Protein AF-A0A957EFI3-F1 (afdb_monomer_lite)

Structure (mmCIF, N/CA/C/O backbone):
data_AF-A0A957EFI3-F1
#
_entry.id   AF-A0A957EFI3-F1
#
loop_
_atom_site.group_PDB
_atom_site.id
_atom_site.type_symbol
_atom_site.label_atom_id
_atom_site.label_alt_id
_atom_site.label_comp_id
_atom_site.label_asym_id
_atom_site.label_entity_id
_atom_site.label_seq_id
_atom_site.pdbx_PDB_ins_code
_atom_site.Cartn_x
_atom_site.Cartn_y
_atom_site.Cartn_z
_atom_site.occupancy
_atom_site.B_iso_or_equiv
_atom_site.auth_seq_id
_atom_site.auth_comp_id
_atom_site.auth_asym_id
_atom_site.auth_atom_id
_atom_site.pdbx_PDB_model_num
ATOM 1 N N . TYR A 1 1 ? 14.401 -10.114 1.195 1.00 86.31 1 TYR A N 1
ATOM 2 C CA . TYR A 1 1 ? 13.803 -9.253 0.153 1.00 86.31 1 TYR A CA 1
ATOM 3 C C . TYR A 1 1 ? 12.467 -9.751 -0.404 1.00 86.31 1 TYR A C 1
ATOM 5 O O . TYR A 1 1 ? 11.677 -8.903 -0.787 1.00 86.31 1 TYR A O 1
ATOM 13 N N . LEU A 1 2 ? 12.158 -11.060 -0.417 1.00 89.88 2 LEU A N 1
ATOM 14 C CA . LEU A 1 2 ? 10.865 -11.566 -0.927 1.00 89.88 2 LEU A CA 1
ATOM 15 C C . LEU A 1 2 ? 9.659 -11.161 -0.069 1.00 89.88 2 LEU A C 1
ATOM 17 O O . LEU A 1 2 ? 8.682 -10.650 -0.597 1.00 89.88 2 LEU A O 1
ATOM 21 N N . TYR A 1 3 ? 9.770 -11.309 1.253 1.00 91.00 3 TYR A N 1
ATOM 22 C CA . TYR A 1 3 ? 8.703 -10.962 2.197 1.00 91.00 3 TYR A CA 1
ATOM 23 C C . TYR A 1 3 ? 8.084 -9.562 1.982 1.00 91.00 3 TYR A C 1
ATOM 25 O O . TYR A 1 3 ? 6.871 -9.468 1.828 1.00 91.00 3 TYR A O 1
ATOM 33 N N . PRO A 1 4 ? 8.854 -8.455 1.928 1.00 89.75 4 PRO A N 1
ATOM 34 C CA . PRO A 1 4 ? 8.249 -7.135 1.777 1.00 89.75 4 PRO A CA 1
ATOM 35 C C . PRO A 1 4 ? 7.636 -6.919 0.381 1.00 89.75 4 PRO A C 1
ATOM 37 O O . PRO A 1 4 ? 6.664 -6.180 0.269 1.00 89.75 4 PRO A O 1
ATOM 40 N N . ILE A 1 5 ? 8.134 -7.601 -0.662 1.00 93.50 5 ILE A N 1
ATOM 41 C CA . ILE A 1 5 ? 7.486 -7.628 -1.985 1.00 93.50 5 ILE A CA 1
ATOM 42 C C . ILE A 1 5 ? 6.129 -8.326 -1.865 1.00 93.50 5 ILE A C 1
ATOM 44 O O . ILE A 1 5 ? 5.110 -7.761 -2.244 1.00 93.50 5 ILE A O 1
ATOM 48 N N . GLU A 1 6 ? 6.101 -9.525 -1.285 1.00 94.88 6 GLU A N 1
ATOM 49 C CA . GLU A 1 6 ? 4.880 -10.309 -1.100 1.00 94.88 6 GLU A CA 1
ATOM 50 C C . GLU A 1 6 ? 3.810 -9.534 -0.322 1.00 94.88 6 GLU A C 1
ATOM 52 O O . GLU A 1 6 ? 2.661 -9.474 -0.757 1.00 94.88 6 GLU A O 1
ATOM 57 N N . MET A 1 7 ? 4.187 -8.881 0.780 1.00 94.19 7 MET A N 1
ATOM 58 C CA . MET A 1 7 ? 3.263 -8.058 1.565 1.00 94.19 7 MET A CA 1
ATOM 59 C C . MET A 1 7 ? 2.728 -6.877 0.759 1.00 94.19 7 MET A C 1
ATOM 61 O O . MET A 1 7 ? 1.540 -6.568 0.820 1.00 94.19 7 MET A O 1
ATOM 65 N N . GLN A 1 8 ? 3.577 -6.252 -0.055 1.00 93.44 8 GLN A N 1
ATOM 66 C CA . GLN A 1 8 ? 3.155 -5.152 -0.907 1.00 93.44 8 GLN A CA 1
ATOM 67 C C . GLN A 1 8 ? 2.199 -5.602 -2.024 1.00 93.44 8 GLN A C 1
ATOM 69 O O . GLN A 1 8 ? 1.305 -4.841 -2.391 1.00 93.44 8 GLN A O 1
ATOM 74 N N . LEU A 1 9 ? 2.354 -6.823 -2.546 1.00 94.38 9 LEU A N 1
ATOM 75 C CA . LEU A 1 9 ? 1.456 -7.415 -3.545 1.00 94.38 9 LEU A CA 1
ATOM 76 C C . LEU A 1 9 ? 0.116 -7.833 -2.929 1.00 94.38 9 LEU A C 1
ATOM 78 O O . LEU A 1 9 ? -0.928 -7.547 -3.506 1.00 94.38 9 LEU A O 1
ATOM 82 N N . LYS A 1 10 ? 0.140 -8.496 -1.767 1.00 93.44 10 LYS A N 1
ATOM 83 C CA . LYS A 1 10 ? -1.065 -9.026 -1.111 1.00 93.44 10 LYS A CA 1
ATOM 84 C C . LYS A 1 10 ? -1.920 -7.938 -0.475 1.00 93.44 10 LYS A C 1
ATOM 86 O O . LYS A 1 10 ? -3.126 -7.933 -0.675 1.00 93.44 10 LYS A O 1
ATOM 91 N N . TRP A 1 11 ? -1.288 -7.041 0.278 1.00 91.69 11 TRP A N 1
ATOM 92 C CA . TRP A 1 11 ? -1.985 -6.122 1.180 1.00 91.69 11 TRP A CA 1
ATOM 93 C C . TRP A 1 11 ? -1.832 -4.649 0.789 1.00 91.69 11 TRP A C 1
ATOM 95 O O . TRP A 1 11 ? -2.522 -3.796 1.336 1.00 91.69 11 TRP A O 1
ATOM 105 N N . GLY A 1 12 ? -0.937 -4.328 -0.152 1.00 92.94 12 GLY A N 1
ATOM 106 C CA . GLY A 1 12 ? -0.638 -2.948 -0.551 1.00 92.94 12 GLY A CA 1
ATOM 107 C C . GLY A 1 12 ? -1.267 -2.527 -1.855 1.00 92.94 12 GLY A C 1
ATOM 108 O O . GLY A 1 12 ? -2.344 -1.948 -1.889 1.00 92.94 12 GLY A O 1
ATOM 109 N N . MET A 1 13 ? -0.539 -2.769 -2.938 1.00 93.38 13 MET A N 1
ATOM 110 C CA . MET A 1 13 ? -0.925 -2.349 -4.283 1.00 93.38 13 MET A CA 1
ATOM 111 C C . MET A 1 13 ? -1.935 -3.306 -4.931 1.00 93.38 13 MET A C 1
ATOM 113 O O . MET A 1 13 ? -2.467 -2.998 -5.994 1.00 93.38 13 MET A O 1
ATOM 117 N N . GLY A 1 14 ? -2.174 -4.473 -4.331 1.00 94.50 14 GLY A N 1
ATOM 118 C CA . GLY A 1 14 ? -2.854 -5.582 -4.988 1.00 94.50 14 GLY A CA 1
ATOM 119 C C . GLY A 1 14 ? -1.961 -6.260 -6.034 1.00 94.50 14 GLY A C 1
ATOM 120 O O . GLY A 1 14 ? -0.904 -5.755 -6.428 1.00 94.50 14 GLY A O 1
ATOM 121 N N . TRP A 1 15 ? -2.389 -7.430 -6.507 1.00 95.56 15 TRP A N 1
ATOM 122 C CA . TRP A 1 15 ? -1.566 -8.275 -7.376 1.00 95.56 15 TRP A CA 1
ATOM 123 C C . TRP A 1 15 ? -1.228 -7.629 -8.722 1.00 95.56 15 TRP A C 1
ATOM 125 O O . TRP A 1 15 ? -0.067 -7.635 -9.119 1.00 95.56 15 TRP A O 1
ATOM 135 N N . LEU A 1 16 ? -2.208 -7.054 -9.428 1.00 96.94 16 LEU A N 1
ATOM 136 C CA . LEU A 1 16 ? -1.982 -6.554 -10.792 1.00 96.94 16 LEU A CA 1
ATOM 137 C C . LEU A 1 16 ? -1.052 -5.338 -10.820 1.00 96.94 16 LEU A C 1
ATOM 139 O O . LEU A 1 16 ? -0.066 -5.331 -11.558 1.00 96.94 16 LEU A O 1
ATOM 143 N N . LEU A 1 17 ? -1.334 -4.327 -9.994 1.00 97.19 17 LEU A N 1
ATOM 144 C CA . LEU A 1 17 ? -0.474 -3.151 -9.886 1.00 97.19 17 LEU A CA 1
ATOM 145 C C . LEU A 1 17 ? 0.869 -3.506 -9.254 1.00 97.19 17 LEU A C 1
ATOM 147 O O . LEU A 1 17 ? 1.891 -3.062 -9.764 1.00 97.19 17 LEU A O 1
ATOM 151 N N . GLY A 1 18 ? 0.886 -4.334 -8.205 1.00 96.75 18 GLY A N 1
ATOM 152 C CA . GLY A 1 18 ? 2.114 -4.786 -7.552 1.00 96.75 18 GLY A CA 1
ATOM 153 C C . GLY A 1 18 ? 3.061 -5.505 -8.515 1.00 96.75 18 GLY A C 1
ATOM 154 O O . GLY A 1 18 ? 4.248 -5.186 -8.561 1.00 96.75 18 GLY A O 1
ATOM 155 N N . LEU A 1 19 ? 2.547 -6.414 -9.349 1.00 97.62 19 LEU A N 1
ATOM 156 C CA . LEU A 1 19 ? 3.348 -7.081 -10.377 1.00 97.62 19 LEU A CA 1
ATOM 157 C C . LEU A 1 19 ? 3.864 -6.087 -11.421 1.00 97.62 19 LEU A C 1
ATOM 159 O O . LEU A 1 19 ? 5.062 -6.075 -11.695 1.00 97.62 19 LEU A O 1
ATOM 163 N N . ALA A 1 20 ? 3.008 -5.213 -11.961 1.00 97.88 20 ALA A N 1
ATOM 164 C CA . ALA A 1 20 ? 3.438 -4.195 -12.922 1.00 97.88 20 ALA A CA 1
ATOM 165 C C . ALA A 1 20 ? 4.527 -3.270 -12.338 1.00 97.88 20 ALA A C 1
ATOM 167 O O . ALA A 1 20 ? 5.509 -2.962 -13.014 1.00 97.88 20 ALA A O 1
ATOM 168 N N . ALA A 1 21 ? 4.387 -2.891 -11.067 1.00 97.69 21 ALA A N 1
ATOM 169 C CA . ALA A 1 21 ? 5.339 -2.104 -10.290 1.00 97.69 21 ALA A CA 1
ATOM 170 C C . ALA A 1 21 ? 6.706 -2.776 -10.158 1.00 97.69 21 ALA A C 1
ATOM 172 O O . ALA A 1 21 ? 7.717 -2.195 -10.553 1.00 97.69 21 ALA A O 1
ATOM 173 N N . PHE A 1 22 ? 6.761 -3.994 -9.616 1.00 97.44 22 PHE A N 1
ATOM 174 C CA . PHE A 1 22 ? 8.038 -4.662 -9.362 1.00 97.44 22 PHE A CA 1
ATOM 175 C C . PHE A 1 22 ? 8.697 -5.188 -10.641 1.00 97.44 22 PHE A C 1
ATOM 177 O O . PHE A 1 22 ? 9.922 -5.122 -10.749 1.00 97.44 22 PHE A O 1
ATOM 184 N N . ILE A 1 23 ? 7.919 -5.624 -11.640 1.00 97.81 23 ILE A N 1
ATOM 185 C CA . ILE A 1 23 ? 8.455 -5.953 -12.971 1.00 97.81 23 ILE A CA 1
ATOM 186 C C . ILE A 1 23 ? 9.010 -4.686 -13.624 1.00 97.81 23 ILE A C 1
ATOM 188 O O . ILE A 1 23 ? 10.120 -4.711 -14.150 1.00 97.81 23 ILE A O 1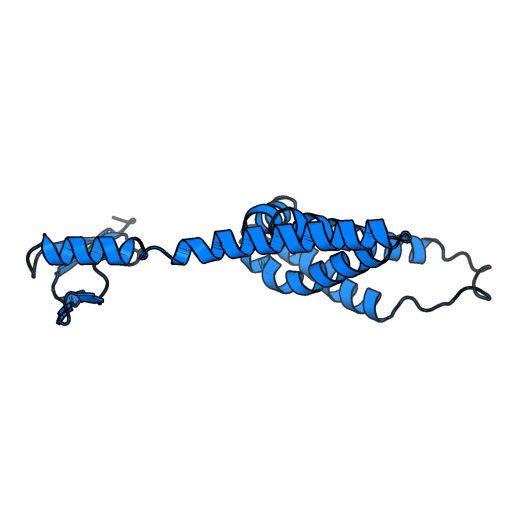
ATOM 192 N N . GLY A 1 24 ? 8.284 -3.565 -13.554 1.00 97.19 24 GLY A N 1
ATOM 193 C CA . GLY A 1 24 ? 8.736 -2.283 -14.092 1.00 97.19 24 GLY A CA 1
ATOM 194 C C . GLY A 1 24 ? 10.010 -1.788 -13.415 1.00 97.19 24 GLY A C 1
ATOM 195 O O . GLY A 1 24 ? 10.931 -1.335 -14.091 1.00 97.19 24 GLY A O 1
ATOM 196 N N . PHE A 1 25 ? 10.098 -1.928 -12.093 1.00 97.44 25 PHE A N 1
ATOM 197 C CA . PHE A 1 25 ? 11.282 -1.569 -11.318 1.00 97.44 25 PHE A CA 1
ATOM 198 C C . PHE A 1 25 ? 12.492 -2.439 -11.675 1.00 97.44 25 PHE A C 1
ATOM 200 O O . PHE A 1 25 ? 13.553 -1.906 -11.999 1.00 97.44 25 PHE A O 1
ATOM 207 N N . GLY A 1 26 ? 12.331 -3.766 -11.691 1.00 96.88 26 GLY A N 1
ATOM 208 C CA . GLY A 1 26 ? 13.397 -4.689 -12.089 1.00 96.88 26 GLY A CA 1
ATOM 209 C C . GLY A 1 26 ? 13.855 -4.455 -13.529 1.00 96.88 26 GLY A C 1
ATOM 210 O O . GLY A 1 26 ? 15.054 -4.425 -13.807 1.00 96.88 26 GLY A O 1
ATOM 211 N N . TRP A 1 27 ? 12.909 -4.195 -14.434 1.00 95.62 27 TRP A N 1
ATOM 212 C CA . TRP A 1 27 ? 13.196 -3.810 -15.811 1.00 95.62 27 TRP A CA 1
ATOM 213 C C . TRP A 1 27 ? 13.993 -2.494 -15.888 1.00 95.62 27 TRP A C 1
ATOM 215 O O . TRP A 1 27 ? 14.977 -2.432 -16.625 1.00 95.62 27 TRP A O 1
ATOM 225 N N . ALA A 1 28 ? 13.625 -1.464 -15.119 1.00 94.25 28 ALA A N 1
ATOM 226 C CA . ALA A 1 28 ? 14.332 -0.182 -15.097 1.00 94.25 28 ALA A CA 1
ATOM 227 C C . ALA A 1 28 ? 15.775 -0.320 -14.580 1.00 94.25 28 ALA A C 1
ATOM 229 O O . ALA A 1 28 ? 16.692 0.257 -15.164 1.00 94.25 28 ALA A O 1
ATOM 230 N N . VAL A 1 29 ? 15.991 -1.127 -13.534 1.00 94.75 29 VAL A N 1
ATOM 231 C CA . VAL A 1 29 ? 17.333 -1.458 -13.024 1.00 94.75 29 VAL A CA 1
ATOM 232 C C . VAL A 1 29 ? 18.150 -2.199 -14.085 1.00 94.75 29 VAL A C 1
ATOM 234 O O . VAL A 1 29 ? 19.296 -1.840 -14.349 1.00 94.75 29 VAL A O 1
ATOM 237 N N . TRP A 1 30 ? 17.561 -3.201 -14.739 1.00 93.25 30 TRP A N 1
ATOM 238 C CA . TRP A 1 30 ? 18.236 -3.978 -15.778 1.00 93.25 30 TRP A CA 1
ATOM 239 C C . TRP A 1 30 ? 18.603 -3.140 -17.014 1.00 93.25 30 TRP A C 1
ATOM 241 O O . TRP A 1 30 ? 19.735 -3.218 -17.492 1.00 93.25 30 TRP A O 1
ATOM 251 N N . ASP A 1 31 ? 17.681 -2.306 -17.511 1.00 89.19 31 ASP A N 1
ATOM 252 C CA . ASP A 1 31 ? 17.912 -1.383 -18.634 1.00 89.19 31 ASP A CA 1
ATOM 253 C C . ASP A 1 31 ? 19.008 -0.360 -18.285 1.00 89.19 31 ASP A C 1
ATOM 255 O O . ASP A 1 31 ? 19.843 -0.048 -19.135 1.00 89.19 31 ASP A O 1
ATOM 259 N N . PHE A 1 32 ? 19.078 0.094 -17.027 1.00 88.88 32 PHE A N 1
ATOM 260 C CA . PHE A 1 32 ? 20.151 0.961 -16.539 1.00 88.88 32 PHE A CA 1
ATOM 261 C C . PHE A 1 32 ? 21.522 0.261 -16.537 1.00 88.88 32 PHE A C 1
ATOM 263 O O . PHE A 1 32 ? 22.474 0.800 -17.103 1.00 88.88 32 PHE A O 1
ATOM 270 N N . ILE A 1 33 ? 21.625 -0.953 -15.981 1.00 88.25 33 ILE A N 1
ATOM 271 C CA . ILE A 1 33 ? 22.886 -1.721 -15.922 1.00 88.25 33 ILE A CA 1
ATOM 272 C C . ILE A 1 33 ? 23.397 -2.055 -17.330 1.00 88.25 33 ILE A C 1
ATOM 274 O O . ILE A 1 33 ? 24.552 -1.773 -17.646 1.00 88.25 33 ILE A O 1
ATOM 278 N N . ARG A 1 34 ? 22.527 -2.569 -18.211 1.00 84.94 34 ARG A N 1
ATOM 279 C CA . ARG A 1 34 ? 22.865 -2.881 -19.614 1.00 84.94 34 ARG A CA 1
ATOM 280 C C . ARG A 1 34 ? 23.478 -1.680 -20.335 1.00 84.94 34 ARG A C 1
ATOM 282 O O . ARG A 1 34 ? 24.421 -1.831 -21.102 1.00 84.94 34 ARG A O 1
ATOM 289 N N . ARG A 1 35 ? 22.965 -0.470 -20.096 1.00 76.12 35 ARG A N 1
ATOM 290 C CA . ARG A 1 35 ? 23.482 0.760 -20.722 1.00 76.12 35 ARG A CA 1
ATOM 291 C C . ARG A 1 35 ? 24.829 1.214 -20.160 1.00 76.12 35 ARG A C 1
ATOM 293 O O . ARG A 1 35 ? 25.567 1.878 -20.884 1.00 76.12 35 ARG A O 1
ATOM 300 N N . LEU A 1 36 ? 25.142 0.888 -18.905 1.00 75.56 36 LEU A N 1
ATOM 301 C CA . LEU A 1 36 ? 26.462 1.137 -18.316 1.00 75.56 36 LEU A CA 1
ATOM 302 C C . LEU A 1 36 ? 27.520 0.169 -18.860 1.00 75.56 36 LEU A C 1
ATOM 304 O O . LEU A 1 36 ? 28.667 0.568 -19.050 1.00 75.56 36 LEU A O 1
ATOM 308 N N . GLU A 1 37 ? 27.126 -1.077 -19.118 1.00 68.25 37 GLU A N 1
ATOM 309 C CA . GLU A 1 37 ? 27.996 -2.141 -19.627 1.00 68.25 37 GLU A CA 1
ATOM 310 C C . GLU A 1 37 ? 28.326 -1.972 -21.119 1.00 68.25 37 GLU A C 1
ATOM 312 O O . GLU A 1 37 ? 29.472 -2.153 -21.516 1.00 68.25 37 GLU A O 1
ATOM 317 N N . ILE A 1 38 ? 27.376 -1.493 -21.939 1.00 61.34 38 ILE A N 1
ATOM 318 C CA . ILE A 1 38 ? 27.567 -1.184 -23.378 1.00 61.34 38 ILE A CA 1
ATOM 319 C C . ILE A 1 38 ? 28.383 0.120 -23.578 1.00 61.34 38 ILE A C 1
ATOM 321 O O . ILE A 1 38 ? 28.222 0.869 -24.542 1.00 61.34 38 ILE A O 1
ATOM 325 N N . ARG A 1 39 ? 29.310 0.424 -22.664 1.00 57.12 39 ARG A N 1
ATOM 326 C CA . ARG A 1 39 ? 30.273 1.529 -22.763 1.00 57.12 39 ARG A CA 1
ATOM 327 C C . ARG A 1 39 ? 31.448 1.159 -23.681 1.00 57.12 39 ARG A C 1
ATOM 329 O O . ARG A 1 39 ? 32.597 1.458 -23.375 1.00 57.12 39 ARG A O 1
ATOM 336 N N . ASP A 1 40 ? 31.152 0.567 -24.838 1.00 48.62 40 ASP A N 1
ATOM 337 C CA . ASP A 1 40 ? 32.092 0.484 -25.951 1.00 48.62 40 ASP A CA 1
ATOM 338 C C . ASP A 1 40 ? 32.214 1.868 -26.607 1.00 48.62 40 ASP A C 1
ATOM 340 O O . ASP A 1 40 ? 31.274 2.432 -27.175 1.00 48.62 40 ASP A O 1
ATOM 344 N N . TRP A 1 41 ? 33.420 2.420 -26.515 1.00 51.06 41 TRP A N 1
ATOM 345 C CA . TRP A 1 41 ? 33.863 3.758 -26.926 1.00 51.06 41 TRP A CA 1
ATOM 346 C C . TRP A 1 41 ? 33.425 4.216 -28.341 1.00 51.06 41 TRP A C 1
ATOM 348 O O . TRP A 1 41 ? 33.362 5.414 -28.615 1.00 51.06 41 TRP A O 1
ATOM 358 N N . ARG A 1 42 ? 33.076 3.298 -29.256 1.00 48.44 42 ARG A N 1
ATOM 359 C CA . ARG A 1 42 ? 32.818 3.595 -30.683 1.00 48.44 42 ARG A CA 1
ATOM 360 C C . ARG A 1 42 ? 31.397 4.062 -31.022 1.00 48.44 42 ARG A C 1
ATOM 362 O O . ARG A 1 42 ? 31.207 4.662 -32.077 1.00 48.44 42 ARG A O 1
ATOM 369 N N . PHE A 1 43 ? 30.405 3.868 -30.151 1.00 46.28 43 PHE A N 1
ATOM 370 C CA . PHE A 1 43 ? 28.995 4.194 -30.445 1.00 46.28 43 PHE A CA 1
ATOM 371 C C . PHE A 1 43 ? 28.534 5.545 -29.854 1.00 46.28 43 PHE A C 1
ATOM 373 O O . PHE A 1 43 ? 27.351 5.785 -29.620 1.00 46.28 43 PHE A O 1
ATOM 380 N N . TRP A 1 44 ? 29.475 6.459 -29.590 1.00 45.47 44 TRP A N 1
ATOM 381 C CA . TRP A 1 44 ? 29.229 7.749 -28.922 1.00 45.47 44 TRP A CA 1
ATOM 382 C C . TRP A 1 44 ? 28.486 8.779 -29.794 1.00 45.47 44 TRP A C 1
ATOM 384 O O . TRP A 1 44 ? 28.000 9.775 -29.265 1.00 45.47 44 TRP A O 1
ATOM 394 N N . ARG A 1 45 ? 28.393 8.587 -31.121 1.00 44.31 45 ARG A N 1
ATOM 395 C CA . ARG A 1 45 ? 28.129 9.708 -32.046 1.00 44.31 45 ARG A CA 1
ATOM 396 C C . ARG A 1 45 ? 26.763 9.771 -32.734 1.00 44.31 45 ARG A C 1
ATOM 398 O O . ARG A 1 45 ? 26.559 10.724 -33.477 1.00 44.31 45 ARG A O 1
ATOM 405 N N . ARG A 1 46 ? 25.825 8.829 -32.545 1.00 44.53 46 ARG A N 1
ATOM 406 C CA . ARG A 1 46 ? 24.587 8.867 -33.365 1.00 44.53 46 ARG A CA 1
ATOM 407 C C . ARG A 1 46 ? 23.249 8.493 -32.740 1.00 44.53 46 ARG A C 1
ATOM 409 O O . ARG A 1 46 ? 22.238 8.740 -33.386 1.00 44.53 46 ARG A O 1
ATOM 416 N N . THR A 1 47 ? 23.188 8.016 -31.500 1.00 43.25 47 THR A N 1
ATOM 417 C CA . THR A 1 47 ? 21.895 7.602 -30.928 1.00 43.25 47 THR A CA 1
ATOM 418 C C . THR A 1 47 ? 21.685 8.225 -29.558 1.00 43.25 47 THR A C 1
ATOM 420 O O . THR A 1 47 ? 22.156 7.717 -28.548 1.00 43.25 47 THR A O 1
ATOM 423 N N . ASN A 1 48 ? 21.016 9.379 -29.570 1.00 43.81 48 ASN A N 1
ATOM 424 C CA . ASN A 1 48 ? 20.247 9.985 -28.484 1.00 43.81 48 ASN A CA 1
ATOM 425 C C . ASN A 1 48 ? 20.737 9.667 -27.053 1.00 43.81 48 ASN A C 1
ATOM 427 O O . ASN A 1 48 ? 20.116 8.918 -26.297 1.00 43.81 48 ASN A O 1
ATOM 431 N N . ARG A 1 49 ? 21.884 10.254 -26.689 1.00 46.22 49 ARG A N 1
ATOM 432 C CA . ARG A 1 49 ? 22.500 10.202 -25.355 1.00 46.22 49 ARG A CA 1
ATOM 433 C C . ARG A 1 49 ? 21.787 11.115 -24.370 1.00 46.22 49 ARG A C 1
ATOM 435 O O . ARG A 1 49 ? 22.349 12.074 -23.859 1.00 46.22 49 ARG A O 1
ATOM 442 N N . GLN A 1 50 ? 20.551 10.768 -24.075 1.00 49.16 50 GLN A N 1
ATOM 443 C CA . GLN A 1 50 ? 19.966 11.097 -22.794 1.00 49.16 50 GLN A CA 1
ATOM 444 C C . GLN A 1 50 ? 19.582 9.759 -22.179 1.00 49.16 50 GLN A C 1
ATOM 446 O O . GLN A 1 50 ? 18.526 9.201 -22.464 1.00 49.16 50 GLN A O 1
ATOM 451 N N . LEU A 1 51 ? 20.450 9.221 -21.315 1.00 55.59 51 LEU A N 1
ATOM 452 C CA . LEU A 1 51 ? 19.885 8.584 -20.129 1.00 55.59 51 LEU A CA 1
ATOM 453 C C . LEU A 1 51 ? 18.911 9.634 -19.588 1.00 55.59 51 LEU A C 1
ATOM 455 O O . LEU A 1 51 ? 19.371 10.761 -19.373 1.00 55.59 51 LEU A O 1
ATOM 459 N N . PRO A 1 52 ? 17.599 9.370 -19.469 1.00 72.94 52 PRO A N 1
ATOM 460 C CA . PRO A 1 52 ? 16.734 10.364 -18.872 1.00 72.94 52 PRO A CA 1
ATOM 461 C C . PRO A 1 52 ? 17.323 10.580 -17.485 1.00 72.94 52 PRO A C 1
ATOM 463 O O . PRO A 1 52 ? 17.349 9.646 -16.686 1.00 72.94 52 PRO A O 1
ATOM 466 N N . VAL A 1 53 ? 17.875 11.764 -17.216 1.00 79.56 53 VAL A N 1
ATOM 467 C CA . VAL A 1 53 ? 18.421 12.117 -15.897 1.00 79.56 53 VAL A CA 1
ATOM 468 C C . VAL A 1 53 ? 17.382 11.764 -14.826 1.00 79.56 53 VAL A C 1
ATOM 470 O O . VAL A 1 53 ? 17.725 11.224 -13.784 1.00 79.56 53 VAL A O 1
ATOM 473 N N . ALA A 1 54 ? 16.098 11.895 -15.174 1.00 84.75 54 ALA A N 1
ATOM 474 C CA . ALA A 1 54 ? 14.953 11.363 -14.447 1.00 84.75 54 ALA A CA 1
ATOM 475 C C . ALA A 1 54 ? 15.074 9.883 -14.021 1.00 84.75 54 ALA A C 1
ATOM 477 O O . ALA A 1 54 ? 14.896 9.590 -12.848 1.00 84.75 54 ALA A O 1
ATOM 478 N N . THR A 1 55 ? 15.387 8.936 -14.913 1.00 87.25 55 THR A N 1
ATOM 479 C CA . THR A 1 55 ? 15.514 7.509 -14.552 1.00 87.25 55 THR A CA 1
ATOM 480 C C . THR A 1 55 ? 16.651 7.283 -13.562 1.00 87.25 55 THR A C 1
ATOM 482 O O . THR A 1 55 ? 16.474 6.537 -12.603 1.00 87.25 55 THR A O 1
ATOM 485 N N . LEU A 1 56 ? 17.792 7.951 -13.759 1.00 89.25 56 LEU A N 1
ATOM 486 C CA . LEU A 1 56 ? 18.911 7.878 -12.820 1.00 89.25 56 LEU A CA 1
ATOM 487 C C . LEU A 1 56 ? 18.518 8.445 -11.450 1.00 89.25 56 LEU A C 1
ATOM 489 O O . LEU A 1 56 ? 18.768 7.796 -10.441 1.00 89.25 56 LEU A O 1
ATOM 493 N N . LEU A 1 57 ? 17.869 9.611 -11.418 1.00 91.38 57 LEU A N 1
ATOM 494 C CA . LEU A 1 57 ? 17.394 10.242 -10.185 1.00 91.38 57 LEU A CA 1
ATOM 495 C C . LEU A 1 57 ? 16.408 9.333 -9.440 1.00 91.38 57 LEU A C 1
ATOM 497 O O . LEU A 1 57 ? 16.587 9.075 -8.252 1.00 91.38 57 LEU A O 1
ATOM 501 N N . LEU A 1 58 ? 15.421 8.771 -10.142 1.00 94.06 58 LEU A N 1
ATOM 502 C CA . LEU A 1 58 ? 14.440 7.863 -9.545 1.00 94.06 58 LEU A CA 1
ATOM 503 C C . LEU A 1 58 ? 15.104 6.593 -8.996 1.00 94.06 58 LEU A C 1
ATOM 505 O O . LEU A 1 58 ? 14.811 6.191 -7.872 1.00 94.06 58 LEU A O 1
ATOM 509 N N . LEU A 1 59 ? 16.022 5.976 -9.749 1.00 95.31 59 LEU A N 1
ATOM 510 C CA . LEU A 1 5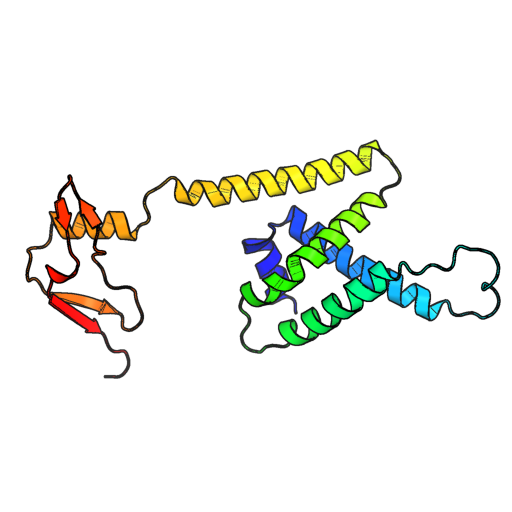9 ? 16.744 4.781 -9.300 1.00 95.31 59 LEU A CA 1
ATOM 511 C C . LEU A 1 59 ? 17.728 5.078 -8.161 1.00 95.31 59 LEU A C 1
ATOM 513 O O . LEU A 1 59 ? 17.876 4.237 -7.276 1.00 95.31 59 LEU A O 1
ATOM 517 N N . SER A 1 60 ? 18.354 6.260 -8.140 1.00 94.12 60 SER A N 1
ATOM 518 C CA . SER A 1 60 ? 19.290 6.659 -7.078 1.00 94.12 60 SER A CA 1
ATOM 519 C C . SER A 1 60 ? 18.629 6.766 -5.709 1.00 94.12 60 SER A C 1
ATOM 521 O O . SER A 1 60 ? 19.299 6.585 -4.700 1.00 94.12 60 SER A O 1
ATOM 523 N N . TRP A 1 61 ? 17.316 6.998 -5.670 1.00 95.44 61 TRP A N 1
ATOM 524 C CA . TRP A 1 61 ? 16.537 6.911 -4.442 1.00 95.44 61 TRP A CA 1
ATOM 525 C C . TRP A 1 61 ? 15.965 5.505 -4.239 1.00 95.44 61 TRP A C 1
ATOM 527 O O . TRP A 1 61 ? 16.172 4.887 -3.196 1.00 95.44 61 TRP A O 1
ATOM 537 N N . ALA A 1 62 ? 15.275 4.972 -5.252 1.00 96.56 62 ALA A N 1
ATOM 538 C CA . ALA A 1 62 ? 14.514 3.733 -5.137 1.00 96.56 62 ALA A CA 1
ATOM 539 C C . ALA A 1 62 ? 15.386 2.510 -4.809 1.00 96.56 62 ALA A C 1
ATOM 541 O O . ALA A 1 62 ? 14.987 1.681 -3.993 1.00 96.56 62 ALA A O 1
ATOM 542 N N . VAL A 1 63 ? 16.572 2.391 -5.420 1.00 96.81 63 VAL A N 1
ATOM 543 C CA . VAL A 1 63 ? 17.452 1.229 -5.221 1.00 96.81 63 VAL A CA 1
ATOM 544 C C . VAL A 1 63 ? 18.088 1.237 -3.828 1.00 96.81 63 VAL A C 1
ATOM 546 O O . VAL A 1 63 ? 17.890 0.251 -3.115 1.00 96.81 63 VAL A O 1
ATOM 549 N N . PRO A 1 64 ? 18.788 2.299 -3.372 1.00 97.12 64 PRO A N 1
ATOM 550 C CA . PRO A 1 64 ? 19.350 2.311 -2.022 1.00 97.12 64 PRO A CA 1
ATOM 551 C C . PRO A 1 64 ? 18.280 2.174 -0.942 1.00 97.12 64 PRO A C 1
ATOM 553 O O . PRO A 1 64 ? 18.461 1.389 -0.015 1.00 97.12 64 PRO A O 1
ATOM 556 N N . PHE A 1 65 ? 17.140 2.858 -1.096 1.00 96.06 65 PHE A N 1
ATOM 557 C CA . PHE A 1 65 ? 16.022 2.735 -0.163 1.00 96.06 65 PHE A CA 1
ATOM 558 C C . PHE A 1 65 ? 15.532 1.284 -0.062 1.00 96.06 65 PHE A C 1
ATOM 560 O O . PHE A 1 65 ? 15.453 0.730 1.032 1.00 96.06 65 PHE A O 1
ATOM 567 N N . PHE A 1 66 ? 15.266 0.632 -1.200 1.00 96.06 66 PHE A N 1
ATOM 568 C CA . PHE A 1 66 ? 14.812 -0.759 -1.220 1.00 96.06 66 PHE A CA 1
ATOM 569 C C . PHE A 1 66 ? 15.831 -1.722 -0.596 1.00 96.06 66 PHE A C 1
ATOM 571 O O . PHE A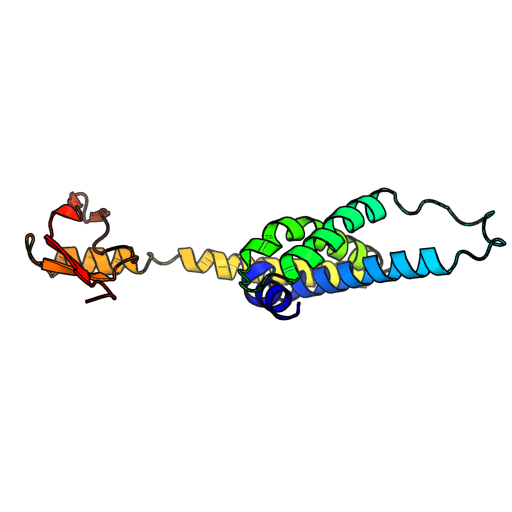 1 66 ? 15.441 -2.632 0.138 1.00 96.06 66 PHE A O 1
ATOM 578 N N . LEU A 1 67 ? 17.127 -1.526 -0.857 1.00 95.81 67 LEU A N 1
ATOM 579 C CA . LEU A 1 67 ? 18.188 -2.365 -0.297 1.00 95.81 67 LEU A CA 1
ATOM 580 C C . LEU A 1 67 ? 18.303 -2.200 1.223 1.00 95.81 67 LEU A C 1
ATOM 582 O O . LEU A 1 67 ? 18.306 -3.197 1.943 1.00 95.81 67 LEU A O 1
ATOM 586 N N . VAL A 1 68 ? 18.329 -0.961 1.719 1.00 94.88 68 VAL A N 1
ATOM 587 C CA . VAL A 1 68 ? 18.425 -0.671 3.157 1.00 94.88 68 VAL A CA 1
ATOM 588 C C . VAL A 1 68 ? 17.186 -1.182 3.884 1.00 94.88 68 VAL A C 1
ATOM 590 O O . VAL A 1 68 ? 17.296 -2.025 4.772 1.00 94.88 68 VAL A O 1
ATOM 593 N N . THR A 1 69 ? 15.992 -0.764 3.475 1.00 93.62 69 THR A N 1
ATOM 594 C CA . THR A 1 69 ? 14.750 -1.174 4.137 1.00 93.62 69 THR A CA 1
ATOM 595 C C . THR A 1 69 ? 14.489 -2.676 4.011 1.00 93.62 69 THR A C 1
ATOM 597 O O . THR A 1 69 ? 14.009 -3.314 4.947 1.00 93.62 69 THR A O 1
ATOM 600 N N . GLY A 1 70 ? 14.836 -3.278 2.872 1.00 90.75 70 GLY A N 1
ATOM 601 C CA . GLY A 1 70 ? 14.696 -4.716 2.652 1.00 90.75 70 GLY A CA 1
ATOM 602 C C . GLY A 1 70 ? 15.641 -5.575 3.502 1.00 90.75 70 GLY A C 1
ATOM 603 O O . GLY A 1 70 ? 15.356 -6.765 3.689 1.00 90.75 70 GLY A O 1
ATOM 604 N N . SER A 1 71 ? 16.724 -4.984 4.023 1.00 92.75 71 SER A N 1
ATOM 605 C CA . SER A 1 71 ? 17.714 -5.641 4.888 1.00 92.75 71 SER A CA 1
ATOM 606 C C . SER A 1 71 ? 17.327 -5.687 6.370 1.00 92.75 71 SER A C 1
ATOM 608 O O . SER A 1 71 ? 17.935 -6.439 7.131 1.00 92.75 71 SER A O 1
ATOM 610 N N . PHE A 1 72 ? 16.303 -4.936 6.792 1.00 92.50 72 PHE A N 1
ATOM 611 C CA . PHE A 1 72 ? 15.879 -4.904 8.192 1.00 92.50 72 PHE A CA 1
ATOM 612 C C . PHE A 1 72 ? 15.466 -6.289 8.703 1.00 92.50 72 PHE A C 1
ATOM 614 O O . PHE A 1 72 ? 14.825 -7.077 7.996 1.00 92.50 72 PHE A O 1
ATOM 621 N N . PHE A 1 73 ? 15.810 -6.584 9.960 1.00 88.12 73 PHE A N 1
ATOM 622 C CA . PHE A 1 73 ? 15.407 -7.826 10.620 1.00 88.12 73 PHE A CA 1
ATOM 623 C C . PHE A 1 73 ? 13.881 -7.878 10.767 1.00 88.12 73 PHE A C 1
ATOM 625 O O . PHE A 1 73 ? 13.243 -8.764 10.192 1.00 88.12 73 PHE A O 1
ATOM 632 N N . VAL A 1 74 ? 13.306 -6.857 11.413 1.00 87.38 74 VAL A N 1
ATOM 633 C CA . VAL A 1 74 ? 11.857 -6.656 11.543 1.00 87.38 74 VAL A CA 1
ATOM 634 C C . VAL A 1 74 ? 11.318 -5.971 10.291 1.00 87.38 74 VAL A C 1
ATOM 636 O O . VAL A 1 74 ? 11.786 -4.903 9.898 1.00 87.38 74 VAL A O 1
ATOM 639 N N . LYS A 1 75 ? 10.327 -6.589 9.649 1.00 84.69 75 LYS A N 1
ATOM 640 C CA . LYS A 1 75 ? 9.810 -6.145 8.352 1.00 84.69 75 LYS A CA 1
ATOM 641 C C . LYS A 1 75 ? 8.325 -5.841 8.474 1.00 84.69 75 LYS A C 1
ATOM 643 O O . LYS A 1 75 ? 7.496 -6.743 8.413 1.00 84.69 75 LYS A O 1
ATOM 648 N N . PHE A 1 76 ? 7.988 -4.564 8.607 1.00 87.38 76 PHE A N 1
ATOM 649 C CA . PHE A 1 76 ? 6.610 -4.113 8.452 1.00 87.38 76 PHE A CA 1
ATOM 650 C C . PHE A 1 76 ? 6.381 -3.644 7.023 1.00 87.38 76 PHE A C 1
ATOM 652 O O . PHE A 1 76 ? 7.219 -2.961 6.435 1.00 87.38 76 PHE A O 1
ATOM 659 N N . MET A 1 77 ? 5.207 -3.957 6.486 1.00 87.44 77 MET A N 1
ATOM 660 C CA . MET A 1 77 ? 4.807 -3.536 5.147 1.00 87.44 77 MET A CA 1
ATOM 661 C C . MET A 1 77 ? 4.909 -2.012 4.960 1.00 87.44 77 MET A C 1
ATOM 663 O O . MET A 1 77 ? 5.373 -1.541 3.922 1.00 87.44 77 MET A O 1
ATOM 667 N N . ARG A 1 78 ? 4.565 -1.239 6.001 1.00 92.00 78 ARG A N 1
ATOM 668 C CA . ARG A 1 78 ? 4.615 0.232 5.983 1.00 92.00 78 ARG A CA 1
ATOM 669 C C . ARG A 1 78 ? 5.988 0.806 5.630 1.00 92.00 78 ARG A C 1
ATOM 671 O O . ARG A 1 78 ? 6.065 1.912 5.112 1.00 92.00 78 ARG A O 1
ATOM 678 N N . TYR A 1 79 ? 7.070 0.062 5.850 1.00 92.56 79 TYR A N 1
ATOM 679 C CA . TYR A 1 79 ? 8.408 0.546 5.526 1.00 92.56 79 TYR A CA 1
ATOM 680 C C . TYR A 1 79 ? 8.657 0.683 4.022 1.00 92.56 79 TYR A C 1
ATOM 682 O O . TYR A 1 79 ? 9.487 1.494 3.629 1.00 92.56 79 TYR A O 1
ATOM 690 N N . LEU A 1 80 ? 7.920 -0.039 3.170 1.00 92.06 80 LEU A N 1
ATOM 691 C CA . LEU A 1 80 ? 7.993 0.146 1.718 1.00 92.06 80 LEU A CA 1
ATOM 692 C C . LEU A 1 80 ? 7.037 1.220 1.180 1.00 92.06 80 LEU A C 1
ATOM 694 O O . LEU A 1 80 ? 7.107 1.529 -0.009 1.00 92.06 80 LEU A O 1
ATOM 698 N N . GLN A 1 81 ? 6.183 1.830 2.011 1.00 93.19 81 GLN A N 1
ATOM 699 C CA . GLN A 1 81 ? 5.244 2.870 1.563 1.00 93.19 81 GLN A CA 1
ATOM 700 C C . GLN A 1 81 ? 5.936 4.026 0.813 1.00 93.19 81 GLN A C 1
ATOM 702 O O . GLN A 1 81 ? 5.460 4.365 -0.273 1.00 93.19 81 GLN A O 1
ATOM 707 N N . PRO A 1 82 ? 7.090 4.572 1.263 1.00 95.38 82 PRO A N 1
ATOM 708 C CA . PRO A 1 82 ? 7.773 5.647 0.534 1.00 95.38 82 PRO A CA 1
ATOM 709 C C . PRO A 1 82 ? 8.276 5.246 -0.862 1.00 95.38 82 PRO A C 1
ATOM 711 O O . PRO A 1 82 ? 8.508 6.107 -1.707 1.00 95.38 82 PRO A O 1
ATOM 714 N N . LEU A 1 83 ? 8.434 3.945 -1.127 1.00 95.88 83 LEU A N 1
ATOM 715 C CA . LEU A 1 83 ? 8.871 3.420 -2.422 1.00 95.88 83 LEU A CA 1
ATOM 716 C C . LEU A 1 83 ? 7.717 3.324 -3.436 1.00 95.88 83 LEU A C 1
ATOM 718 O O . LEU A 1 83 ? 7.951 3.288 -4.643 1.00 95.88 83 LEU A O 1
ATOM 722 N N . THR A 1 84 ? 6.466 3.306 -2.969 1.00 94.88 84 THR A N 1
ATOM 723 C CA . THR A 1 84 ? 5.280 3.089 -3.812 1.00 94.88 84 THR A CA 1
ATOM 724 C C . THR A 1 84 ? 5.114 4.067 -4.982 1.00 94.88 84 THR A C 1
ATOM 726 O O . THR A 1 84 ? 4.896 3.569 -6.089 1.00 94.88 84 THR A O 1
ATOM 729 N N . PRO A 1 85 ? 5.278 5.404 -4.850 1.00 95.50 85 PRO A N 1
ATOM 730 C CA . PRO A 1 85 ? 5.128 6.297 -6.002 1.00 95.50 85 PRO A CA 1
ATOM 731 C C . PRO A 1 85 ? 6.182 6.032 -7.087 1.00 95.50 85 PRO A C 1
ATOM 733 O O . PRO A 1 85 ? 5.872 6.076 -8.276 1.00 95.50 85 PRO A O 1
ATOM 736 N N . PHE A 1 86 ? 7.411 5.673 -6.702 1.00 96.44 86 PHE A N 1
ATOM 737 C CA . PHE A 1 86 ? 8.472 5.308 -7.647 1.00 96.44 86 PHE A CA 1
ATOM 738 C C . PHE A 1 86 ? 8.111 4.029 -8.405 1.00 96.44 86 PHE A C 1
ATOM 740 O O . PHE A 1 86 ? 8.219 3.975 -9.628 1.00 96.44 86 PHE A O 1
ATOM 747 N N . LEU A 1 87 ? 7.620 3.017 -7.688 1.00 96.81 87 LEU A N 1
ATOM 748 C CA . LEU A 1 87 ? 7.154 1.764 -8.277 1.00 96.81 87 LEU A CA 1
ATOM 749 C C . LEU A 1 87 ? 6.005 1.979 -9.271 1.00 96.81 87 LEU A C 1
ATOM 751 O O . LEU A 1 87 ? 6.011 1.376 -10.342 1.00 96.81 87 LEU A O 1
ATOM 755 N N . MET A 1 88 ? 5.062 2.876 -8.969 1.00 96.50 88 MET A N 1
ATOM 756 C CA . MET A 1 88 ? 3.979 3.239 -9.891 1.00 96.50 88 MET A CA 1
ATOM 757 C C . MET A 1 88 ? 4.504 3.930 -11.156 1.00 96.50 88 MET A C 1
ATOM 759 O O . MET A 1 88 ? 4.049 3.620 -12.257 1.00 96.50 88 MET A O 1
ATOM 763 N N . ILE A 1 89 ? 5.501 4.814 -11.032 1.00 96.38 89 ILE A N 1
ATOM 764 C CA . ILE A 1 89 ? 6.157 5.440 -12.191 1.00 96.38 89 ILE A CA 1
ATOM 765 C C . ILE A 1 89 ? 6.840 4.377 -13.061 1.00 96.38 89 ILE A C 1
ATOM 767 O O . ILE A 1 89 ? 6.706 4.402 -14.286 1.00 96.38 89 ILE A O 1
ATOM 771 N N . PHE A 1 90 ? 7.535 3.412 -12.454 1.00 96.69 90 PHE A N 1
ATOM 772 C CA . PHE A 1 90 ? 8.169 2.324 -13.200 1.00 96.69 90 PHE A CA 1
ATOM 773 C C . PHE A 1 90 ? 7.149 1.386 -13.860 1.00 96.69 90 PHE A C 1
ATOM 775 O O . PHE A 1 90 ? 7.367 0.974 -15.002 1.00 96.69 90 PHE A O 1
ATOM 782 N N . ALA A 1 91 ? 6.015 1.105 -13.208 1.00 97.31 91 ALA A N 1
ATOM 783 C CA . ALA A 1 91 ? 4.896 0.379 -13.813 1.00 97.31 91 ALA A CA 1
ATOM 784 C C . ALA A 1 91 ? 4.372 1.106 -15.059 1.00 97.31 91 ALA A C 1
ATOM 786 O O . ALA A 1 91 ? 4.248 0.512 -16.131 1.00 97.31 91 ALA A O 1
ATOM 787 N N . ALA A 1 92 ? 4.110 2.411 -14.932 1.00 96.12 92 ALA A N 1
ATOM 788 C CA . ALA A 1 92 ? 3.627 3.238 -16.030 1.00 96.12 92 ALA A CA 1
ATOM 789 C C . ALA A 1 92 ? 4.629 3.256 -17.192 1.00 96.12 92 ALA A C 1
ATOM 791 O O . ALA A 1 92 ? 4.242 3.042 -18.341 1.00 96.12 92 ALA A O 1
ATOM 792 N N . ALA A 1 93 ? 5.922 3.431 -16.902 1.00 94.62 93 ALA A N 1
ATOM 793 C CA . ALA A 1 93 ? 6.982 3.407 -17.906 1.00 94.62 93 ALA A CA 1
ATOM 794 C C . ALA A 1 93 ? 7.059 2.060 -18.646 1.00 94.62 93 ALA A C 1
ATOM 796 O O . ALA A 1 93 ? 7.193 2.046 -19.872 1.00 94.62 93 ALA A O 1
ATOM 797 N N . LEU A 1 94 ? 6.934 0.936 -17.928 1.00 95.44 94 LEU A N 1
ATOM 798 C CA . LEU A 1 94 ? 6.916 -0.405 -18.516 1.00 95.44 94 LEU A CA 1
ATOM 799 C C . LEU A 1 94 ? 5.715 -0.590 -19.453 1.00 95.44 94 LEU A C 1
ATOM 801 O O . LEU A 1 94 ? 5.887 -0.998 -20.602 1.00 95.44 94 LEU A O 1
ATOM 805 N N . LEU A 1 95 ? 4.508 -0.250 -18.994 1.00 95.69 95 LEU A N 1
ATOM 806 C CA . LEU A 1 95 ? 3.287 -0.360 -19.797 1.00 95.69 95 LEU A CA 1
ATOM 807 C C . LEU A 1 95 ? 3.347 0.540 -21.038 1.00 95.69 95 LEU A C 1
ATOM 809 O O . LEU A 1 95 ? 2.924 0.141 -22.125 1.00 95.69 95 LEU A O 1
ATOM 813 N N . TRP A 1 96 ? 3.930 1.735 -20.918 1.00 95.06 96 TRP A N 1
ATOM 814 C CA . TRP A 1 96 ? 4.030 2.682 -22.028 1.00 95.06 96 TRP A CA 1
ATOM 815 C C . TRP A 1 96 ? 4.987 2.238 -23.140 1.00 95.06 96 TRP A C 1
ATOM 817 O O . TRP A 1 96 ? 4.882 2.725 -24.268 1.00 95.06 96 TRP A O 1
ATOM 827 N N . ARG A 1 97 ? 5.881 1.276 -22.864 1.00 92.75 97 ARG A N 1
ATOM 828 C CA . ARG A 1 97 ? 6.755 0.666 -23.878 1.00 92.75 97 ARG A CA 1
ATOM 829 C C . ARG A 1 97 ? 6.031 -0.290 -24.822 1.00 92.75 97 ARG A C 1
ATOM 831 O O . ARG A 1 97 ? 6.586 -0.627 -25.869 1.00 92.75 97 ARG A O 1
ATOM 838 N N . ILE A 1 98 ? 4.812 -0.723 -24.499 1.00 94.44 98 ILE A N 1
ATOM 839 C CA . ILE A 1 98 ? 4.034 -1.599 -25.377 1.00 94.44 98 ILE A CA 1
ATOM 840 C C . ILE A 1 98 ? 3.729 -0.850 -26.683 1.00 94.44 98 ILE A C 1
ATOM 842 O O . ILE A 1 98 ? 2.968 0.118 -26.715 1.00 94.44 98 ILE A O 1
ATOM 846 N N . ARG A 1 99 ? 4.345 -1.311 -27.781 1.00 94.81 99 ARG A N 1
ATOM 847 C CA . ARG A 1 99 ? 4.312 -0.626 -29.084 1.00 94.81 99 ARG A CA 1
ATOM 848 C C . ARG A 1 99 ? 2.948 -0.714 -29.767 1.00 94.81 99 ARG A C 1
ATOM 850 O O . ARG A 1 99 ? 2.542 0.211 -30.465 1.00 94.81 99 ARG A O 1
ATOM 857 N N . GLN A 1 100 ? 2.243 -1.827 -29.574 1.00 97.50 100 GLN A N 1
ATOM 858 C CA . GLN A 1 100 ? 0.906 -2.025 -30.125 1.00 97.50 100 GLN A CA 1
ATOM 859 C C . GLN A 1 100 ? -0.123 -1.271 -29.276 1.00 97.50 100 GLN A C 1
ATOM 861 O O . GLN A 1 100 ? -0.326 -1.591 -28.106 1.00 97.50 100 GLN A O 1
ATOM 866 N N . ARG A 1 101 ? -0.787 -0.272 -29.872 1.00 96.75 101 ARG A N 1
ATOM 867 C CA . ARG A 1 101 ? -1.703 0.632 -29.154 1.00 96.75 101 ARG A CA 1
ATOM 868 C C . ARG A 1 101 ? -2.838 -0.111 -28.448 1.00 96.75 101 ARG A C 1
ATOM 870 O O . ARG A 1 101 ? -3.124 0.213 -27.301 1.00 96.75 101 ARG A O 1
ATOM 877 N N . TRP A 1 102 ? -3.464 -1.081 -29.113 1.00 97.94 102 TRP A N 1
ATOM 878 C CA . TRP A 1 102 ? -4.579 -1.845 -28.544 1.00 97.94 102 TRP A CA 1
ATOM 879 C C . TRP A 1 102 ? -4.129 -2.675 -27.330 1.00 97.94 102 TRP A C 1
ATOM 881 O O . TRP A 1 102 ? -4.749 -2.586 -26.277 1.00 97.94 102 TRP A O 1
ATOM 891 N N . LEU A 1 103 ? -2.994 -3.380 -27.433 1.00 97.69 103 LEU A N 1
ATOM 892 C CA . LEU A 1 103 ? -2.440 -4.183 -26.340 1.00 97.69 103 LEU A CA 1
ATOM 893 C C . LEU A 1 103 ? -2.012 -3.314 -25.153 1.00 97.69 103 LEU A C 1
ATOM 895 O O . LEU A 1 103 ? -2.235 -3.685 -24.006 1.00 97.69 103 LEU A O 1
ATOM 899 N N . ARG A 1 104 ? -1.430 -2.136 -25.416 1.00 97.62 104 ARG A N 1
ATOM 900 C CA . ARG A 1 104 ? -1.069 -1.180 -24.363 1.00 97.62 104 ARG A CA 1
ATOM 901 C C . ARG A 1 104 ? -2.291 -0.781 -23.549 1.00 97.62 104 ARG A C 1
ATOM 903 O O . ARG A 1 104 ? -2.255 -0.857 -22.327 1.00 97.62 104 ARG A O 1
ATOM 910 N N . TRP A 1 105 ? -3.356 -0.357 -24.226 1.00 98.25 105 TRP A N 1
ATOM 911 C CA . TRP A 1 105 ? -4.581 0.050 -23.548 1.00 98.25 105 TRP A CA 1
ATOM 912 C C . TRP A 1 105 ? -5.261 -1.125 -22.856 1.00 98.25 105 TRP A C 1
ATOM 914 O O . TRP A 1 105 ? -5.694 -0.953 -21.729 1.00 98.25 105 TRP A O 1
ATOM 924 N N . LEU A 1 106 ? -5.248 -2.324 -23.445 1.00 98.19 106 LEU A N 1
ATOM 925 C CA . LEU A 1 106 ? -5.730 -3.535 -22.780 1.00 98.19 106 LEU A CA 1
ATOM 926 C C . LEU A 1 106 ? -4.993 -3.789 -21.454 1.00 98.19 106 LEU A C 1
ATOM 928 O O . LEU A 1 106 ? -5.635 -3.963 -20.424 1.00 98.19 106 LEU A O 1
ATOM 932 N N . MET A 1 107 ? -3.657 -3.764 -21.456 1.00 98.12 107 MET A N 1
ATOM 933 C CA . MET A 1 107 ? -2.856 -3.982 -20.244 1.00 98.12 107 MET A CA 1
ATOM 934 C C . MET A 1 107 ? -3.067 -2.878 -19.203 1.00 98.12 107 MET A C 1
ATOM 936 O O . MET A 1 107 ? -3.232 -3.174 -18.022 1.00 98.12 107 MET A O 1
ATOM 940 N N . VAL A 1 108 ? -3.110 -1.611 -19.631 1.00 98.06 108 VAL A N 1
ATOM 941 C CA . VAL A 1 108 ? -3.416 -0.474 -18.749 1.00 98.06 108 VAL A CA 1
ATOM 942 C C . VAL A 1 108 ? -4.804 -0.632 -18.128 1.00 98.06 108 VAL A C 1
ATOM 944 O O . VAL A 1 108 ? -4.941 -0.493 -16.917 1.00 98.06 108 VAL A O 1
ATOM 947 N N . SER A 1 109 ? -5.818 -0.975 -18.923 1.00 98.25 109 SER A N 1
ATOM 948 C CA . SER A 1 109 ? -7.183 -1.203 -18.448 1.00 98.25 109 SER A CA 1
ATOM 949 C C . SER A 1 109 ? -7.274 -2.379 -17.481 1.00 98.25 109 SER A C 1
ATOM 951 O O . SER A 1 109 ? -7.984 -2.270 -16.490 1.00 98.25 109 SER A O 1
ATOM 953 N N . ILE A 1 110 ? -6.539 -3.471 -17.711 1.00 98.25 110 ILE A N 1
ATOM 954 C CA . ILE A 1 110 ? -6.485 -4.609 -16.783 1.00 98.25 110 ILE A CA 1
ATOM 955 C C . ILE A 1 110 ? -5.867 -4.189 -15.447 1.00 98.25 110 ILE A C 1
ATOM 957 O O . ILE A 1 110 ? -6.448 -4.454 -14.397 1.00 98.25 110 ILE A O 1
ATOM 961 N N . VAL A 1 111 ? -4.720 -3.502 -15.473 1.00 98.12 111 VAL A N 1
ATOM 962 C CA . VAL A 1 111 ? -4.042 -3.053 -14.249 1.00 98.12 111 VAL A CA 1
ATOM 963 C C . VAL A 1 111 ? -4.914 -2.063 -13.481 1.00 98.12 111 VAL A C 1
ATOM 965 O O . VAL A 1 111 ? -5.152 -2.269 -12.293 1.00 98.12 111 VAL A O 1
ATOM 968 N N . LEU A 1 112 ? -5.435 -1.025 -14.141 1.00 97.81 112 LEU A N 1
ATOM 969 C CA . LEU A 1 112 ? -6.296 -0.027 -13.501 1.00 97.81 112 LEU A CA 1
ATOM 970 C C . LEU A 1 112 ? -7.615 -0.635 -13.022 1.00 97.81 112 LEU A C 1
ATOM 972 O O . LEU A 1 112 ? -8.021 -0.377 -11.895 1.00 97.81 112 LEU A O 1
ATOM 976 N N . GLY A 1 113 ? -8.251 -1.474 -13.839 1.00 98.00 113 GLY A N 1
ATOM 977 C CA . GLY A 1 113 ? -9.507 -2.141 -13.509 1.00 98.00 113 GLY A CA 1
ATOM 978 C C . GLY A 1 113 ? -9.368 -3.053 -12.297 1.00 98.00 113 GLY A C 1
ATOM 979 O O . GLY A 1 113 ? -10.133 -2.921 -11.348 1.00 98.00 113 GLY A O 1
ATOM 980 N N . GLY A 1 114 ? -8.356 -3.924 -12.261 1.00 96.81 114 GLY A N 1
ATOM 981 C CA . GLY A 1 114 ? -8.146 -4.777 -11.090 1.00 96.81 114 GLY A CA 1
ATOM 982 C C . GLY A 1 114 ? -7.677 -4.008 -9.854 1.00 96.81 114 GLY A C 1
ATOM 983 O O . GLY A 1 114 ? -8.049 -4.378 -8.745 1.00 96.81 114 GLY A O 1
ATOM 984 N N . THR A 1 115 ? -6.938 -2.905 -10.024 1.00 96.62 115 THR A N 1
ATOM 985 C CA . THR A 1 115 ? -6.616 -1.998 -8.906 1.00 96.62 115 THR A CA 1
ATOM 986 C C . THR A 1 115 ? -7.880 -1.350 -8.350 1.00 96.62 115 THR A C 1
ATOM 988 O O . THR A 1 115 ? -8.051 -1.305 -7.137 1.00 96.62 115 THR A O 1
ATOM 991 N N . ALA A 1 116 ? -8.787 -0.889 -9.215 1.00 97.19 116 ALA A N 1
ATOM 992 C CA . ALA A 1 116 ? -10.058 -0.308 -8.804 1.00 97.19 116 ALA A CA 1
ATOM 993 C C . ALA A 1 116 ? -10.927 -1.341 -8.077 1.00 97.19 116 ALA A C 1
ATOM 995 O O . ALA A 1 116 ? -11.423 -1.049 -6.997 1.00 97.19 116 ALA A O 1
ATOM 996 N N . VAL A 1 117 ? -11.050 -2.563 -8.608 1.00 96.69 117 VAL A N 1
ATOM 997 C CA . VAL A 1 117 ? -11.776 -3.658 -7.940 1.00 96.69 117 VAL A CA 1
ATOM 998 C C . VAL A 1 117 ? -11.193 -3.935 -6.554 1.00 96.69 117 VAL A C 1
ATOM 1000 O O . VAL A 1 117 ? -11.945 -4.007 -5.587 1.00 96.69 117 VAL A O 1
ATOM 1003 N N . TYR A 1 118 ? -9.865 -4.037 -6.439 1.00 95.19 118 TYR A N 1
ATOM 1004 C CA . TYR A 1 118 ? -9.198 -4.229 -5.151 1.00 95.1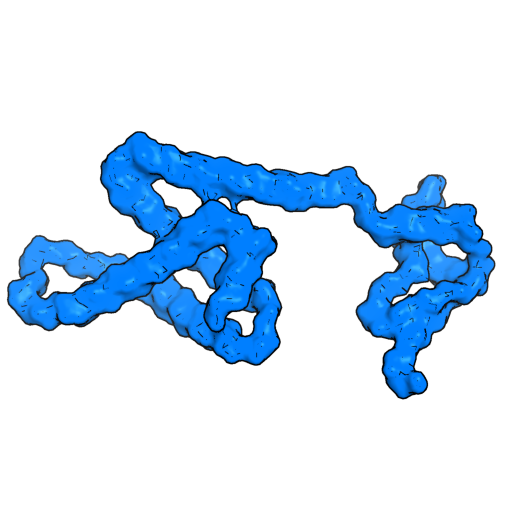9 118 TYR A CA 1
ATOM 1005 C C . TYR A 1 118 ? -9.467 -3.064 -4.186 1.00 95.19 118 TYR A C 1
ATOM 1007 O O . TYR A 1 118 ? -9.840 -3.292 -3.039 1.00 95.19 118 TYR A O 1
ATOM 1015 N N . ALA A 1 119 ? -9.342 -1.819 -4.653 1.00 95.12 119 ALA A N 1
ATOM 1016 C CA . ALA A 1 119 ? -9.580 -0.629 -3.844 1.00 95.12 119 ALA A CA 1
ATOM 1017 C C . ALA A 1 119 ? -11.038 -0.528 -3.371 1.00 95.12 119 ALA A C 1
ATOM 1019 O O . ALA A 1 119 ? -11.279 -0.252 -2.200 1.00 95.12 119 ALA A O 1
ATOM 1020 N N . PHE A 1 120 ? -12.014 -0.798 -4.242 1.00 96.56 120 PHE A N 1
ATOM 1021 C CA . PHE A 1 120 ? -13.427 -0.801 -3.865 1.00 96.56 120 PHE A CA 1
ATOM 1022 C C . PHE A 1 120 ? -13.753 -1.925 -2.887 1.00 96.56 120 PHE A C 1
ATOM 1024 O O . PHE A 1 120 ? -14.461 -1.681 -1.916 1.00 96.56 120 PHE A O 1
ATOM 1031 N N . ALA A 1 121 ? -13.206 -3.127 -3.086 1.00 94.12 121 ALA A N 1
ATOM 1032 C CA . ALA A 1 121 ? -13.368 -4.222 -2.134 1.00 94.12 121 ALA A CA 1
ATOM 1033 C C . ALA A 1 121 ? -12.781 -3.867 -0.759 1.00 94.12 121 ALA A C 1
ATOM 1035 O O . ALA A 1 121 ? -13.413 -4.128 0.260 1.00 94.12 121 ALA A O 1
ATOM 1036 N N . PHE A 1 122 ? -11.610 -3.224 -0.733 1.00 93.25 122 PHE A N 1
ATOM 1037 C CA . PHE A 1 122 ? -10.984 -2.754 0.500 1.00 93.25 122 PHE A CA 1
ATOM 1038 C C . PHE A 1 122 ? -11.831 -1.686 1.201 1.00 93.25 122 PHE A C 1
ATOM 1040 O O . PHE A 1 122 ? -12.107 -1.803 2.390 1.00 93.25 122 PHE A O 1
ATOM 1047 N N . VAL A 1 123 ? -12.302 -0.671 0.470 1.00 95.38 123 VAL A N 1
ATOM 1048 C CA . VAL A 1 123 ? -13.158 0.385 1.036 1.00 95.38 123 VAL A CA 1
ATOM 1049 C C . VAL A 1 123 ? -14.491 -0.179 1.528 1.00 95.38 123 VAL A C 1
ATOM 1051 O O . VAL A 1 123 ? -15.017 0.283 2.537 1.00 95.38 123 VAL A O 1
ATOM 1054 N N . ASN A 1 124 ? -15.013 -1.215 0.872 1.00 95.88 124 ASN A N 1
ATOM 1055 C CA . ASN A 1 124 ? -16.255 -1.861 1.279 1.00 95.88 124 ASN A CA 1
ATOM 1056 C C . ASN A 1 124 ? -16.180 -2.487 2.683 1.00 95.88 124 ASN A C 1
ATOM 1058 O O . ASN A 1 124 ? -17.219 -2.660 3.313 1.00 95.88 124 ASN A O 1
ATOM 1062 N N . ILE A 1 125 ? -14.988 -2.772 3.220 1.00 92.12 125 ILE A N 1
ATOM 1063 C CA . ILE A 1 125 ? -14.833 -3.244 4.608 1.00 92.12 125 ILE A CA 1
ATOM 1064 C C . ILE A 1 125 ? -15.373 -2.209 5.607 1.00 92.12 125 ILE A C 1
ATOM 1066 O O . ILE A 1 125 ? -15.929 -2.583 6.633 1.00 92.12 125 ILE A O 1
ATOM 1070 N N . TYR A 1 126 ? -15.295 -0.917 5.281 1.00 92.88 126 TYR A N 1
ATOM 1071 C CA . TYR A 1 126 ? -15.807 0.166 6.126 1.00 92.88 126 TYR A CA 1
ATOM 1072 C C . TYR A 1 126 ? -17.321 0.399 5.988 1.00 92.88 126 TYR A C 1
ATOM 1074 O O . TYR A 1 126 ? -17.847 1.337 6.580 1.00 92.88 126 TYR A O 1
ATOM 1082 N N . SER A 1 127 ? -18.032 -0.417 5.198 1.00 95.69 127 SER A N 1
ATOM 1083 C CA . SER A 1 127 ? -19.498 -0.332 5.082 1.00 95.69 127 SER A CA 1
ATOM 1084 C C . SER A 1 127 ? -20.234 -0.926 6.286 1.00 95.69 127 SER A C 1
ATOM 1086 O O . SER A 1 127 ? -21.411 -0.637 6.492 1.00 95.69 127 SER A O 1
ATOM 1088 N N . VAL A 1 128 ? -19.542 -1.744 7.079 1.00 94.44 128 VAL A N 1
ATOM 1089 C CA . VAL A 1 128 ? -20.059 -2.364 8.299 1.00 94.44 128 VAL A CA 1
ATOM 1090 C C . VAL A 1 128 ? -19.426 -1.662 9.505 1.00 94.44 128 VAL A C 1
ATOM 1092 O O . VAL A 1 128 ? -18.251 -1.286 9.429 1.00 94.44 128 VAL A O 1
ATOM 1095 N N . PRO A 1 129 ? -20.164 -1.470 10.618 1.00 94.19 129 PRO A N 1
ATOM 1096 C CA . PRO A 1 129 ? -19.589 -0.946 11.849 1.00 94.19 129 PRO A CA 1
ATOM 1097 C C . PRO A 1 129 ? -18.339 -1.721 12.264 1.00 94.19 129 PRO A C 1
ATOM 1099 O O . PRO A 1 129 ? -18.272 -2.946 12.138 1.00 94.19 129 PRO A O 1
ATOM 1102 N N . HIS A 1 130 ? -17.343 -0.999 12.778 1.00 92.94 130 HIS A N 1
ATOM 1103 C CA . HIS A 1 130 ? -16.149 -1.634 13.319 1.00 92.94 130 HIS A CA 1
ATOM 1104 C C . HIS A 1 130 ? -16.557 -2.600 14.446 1.00 92.94 130 HIS A C 1
ATOM 1106 O O . HIS A 1 130 ? -17.382 -2.211 15.276 1.00 92.94 130 HIS A O 1
ATOM 1112 N N . PRO A 1 131 ? -15.970 -3.809 14.547 1.00 93.94 131 PRO A N 1
ATOM 1113 C CA . PRO A 1 131 ? -16.331 -4.780 15.583 1.00 93.94 131 PRO A CA 1
ATOM 1114 C C . PRO A 1 131 ? -16.319 -4.214 17.007 1.00 93.94 131 PRO A C 1
ATOM 1116 O O . PRO A 1 131 ? -17.129 -4.613 17.833 1.00 93.94 131 PRO A O 1
ATOM 1119 N N . TRP A 1 132 ? -15.449 -3.240 17.288 1.00 93.62 132 TRP A N 1
ATOM 1120 C CA . TRP A 1 132 ? -15.415 -2.556 18.587 1.00 93.62 132 TRP A CA 1
ATOM 1121 C C . TRP A 1 132 ? -16.652 -1.723 18.880 1.00 93.62 132 TRP A C 1
ATOM 1123 O O . TRP A 1 132 ? -17.050 -1.646 20.036 1.00 93.62 132 TRP A O 1
ATOM 1133 N N . VAL A 1 133 ? -17.271 -1.116 17.866 1.00 94.81 133 VAL A N 1
ATOM 1134 C CA . VAL A 1 133 ? -18.533 -0.388 18.042 1.00 94.81 133 VAL A CA 1
ATOM 1135 C C . VAL A 1 133 ? -19.619 -1.380 18.436 1.00 94.81 133 VAL A C 1
ATOM 1137 O O . VAL A 1 133 ? -20.220 -1.223 19.491 1.00 94.81 133 VAL A O 1
ATOM 1140 N N . THR A 1 134 ? -19.777 -2.465 17.673 1.00 95.62 134 THR A N 1
ATOM 1141 C CA . THR A 1 134 ? -20.766 -3.515 17.964 1.00 95.62 134 THR A CA 1
ATOM 1142 C C . THR A 1 134 ? -20.532 -4.179 19.323 1.00 95.62 134 THR A C 1
ATOM 1144 O O . THR A 1 134 ? -21.479 -4.400 20.073 1.00 95.62 134 THR A O 1
ATOM 1147 N N . ALA A 1 135 ? -19.278 -4.470 19.678 1.00 95.69 135 ALA A N 1
ATOM 1148 C CA . ALA A 1 135 ? -18.934 -5.031 20.982 1.00 95.69 135 ALA A CA 1
ATOM 1149 C C . ALA A 1 135 ? -19.239 -4.049 22.122 1.00 95.69 135 ALA A C 1
ATOM 1151 O O . ALA A 1 135 ? -19.779 -4.450 23.148 1.00 95.69 135 ALA A O 1
ATOM 1152 N N . SER A 1 136 ? -18.946 -2.760 21.936 1.00 96.06 136 SER A N 1
ATOM 1153 C CA . SER A 1 136 ? -19.228 -1.733 22.942 1.00 96.06 136 SER A CA 1
ATOM 1154 C C . SER A 1 136 ? -20.727 -1.523 23.134 1.00 96.06 136 SER A C 1
ATOM 1156 O O . SER A 1 136 ? -21.185 -1.486 24.268 1.00 96.06 136 SER A O 1
ATOM 1158 N N . GLU A 1 137 ? -21.509 -1.450 22.052 1.00 96.12 137 GLU A N 1
ATOM 1159 C CA . GLU A 1 137 ? -22.977 -1.388 22.110 1.00 96.12 137 GLU A CA 1
ATOM 1160 C C . GLU A 1 137 ? -23.561 -2.601 22.840 1.00 96.12 137 GLU A C 1
ATOM 1162 O O . GLU A 1 137 ? -24.447 -2.451 23.682 1.00 96.12 137 GLU A O 1
ATOM 1167 N N . TRP A 1 138 ? -23.023 -3.797 22.578 1.00 96.25 138 TRP A N 1
ATOM 1168 C CA . TRP A 1 138 ? -23.423 -5.003 23.294 1.00 96.25 138 TRP A CA 1
ATOM 1169 C C . TRP A 1 138 ? -23.098 -4.913 24.791 1.00 96.25 138 TRP A C 1
ATOM 1171 O O . TRP A 1 138 ? -23.975 -5.189 25.606 1.00 96.25 138 TRP A O 1
ATOM 1181 N N . ILE A 1 139 ? -21.894 -4.471 25.171 1.00 96.31 139 ILE A N 1
ATOM 1182 C CA . ILE A 1 139 ? -21.516 -4.279 26.583 1.00 96.31 139 ILE A CA 1
ATOM 1183 C C . ILE A 1 139 ? -22.461 -3.273 27.251 1.00 96.31 139 ILE A C 1
ATOM 1185 O O . ILE A 1 139 ? -23.038 -3.571 28.293 1.00 96.31 139 ILE A O 1
ATOM 1189 N N . TYR A 1 140 ? -22.704 -2.127 26.611 1.00 95.94 140 TYR A N 1
ATOM 1190 C CA . TYR A 1 140 ? -23.585 -1.079 27.127 1.00 95.94 140 TYR A CA 1
ATOM 1191 C C . TYR A 1 140 ? -25.038 -1.517 27.335 1.00 95.94 140 TYR A C 1
ATOM 1193 O O . TYR A 1 140 ? -25.746 -0.883 28.127 1.00 95.94 140 TYR A O 1
ATOM 1201 N N . ALA A 1 141 ? -25.486 -2.549 26.618 1.00 95.44 141 ALA A N 1
ATOM 1202 C CA . ALA A 1 141 ? -26.830 -3.105 26.712 1.00 95.44 141 ALA A CA 1
ATOM 1203 C C . ALA A 1 141 ? -26.943 -4.292 27.685 1.00 95.44 141 ALA A C 1
ATOM 1205 O O . ALA A 1 141 ? -28.052 -4.591 28.122 1.00 95.44 141 ALA A O 1
ATOM 1206 N N . ASN A 1 142 ? -25.836 -4.976 28.006 1.00 96.81 142 ASN A N 1
ATOM 1207 C CA . ASN A 1 142 ? -25.868 -6.262 28.719 1.00 96.81 142 ASN A CA 1
ATOM 1208 C C . ASN A 1 142 ? -25.067 -6.296 30.029 1.00 96.81 142 ASN A C 1
ATOM 1210 O O . ASN A 1 142 ? -25.273 -7.216 30.815 1.00 96.81 142 ASN A O 1
ATOM 1214 N N . VAL A 1 143 ? -24.163 -5.343 30.265 1.00 96.44 143 VAL A N 1
ATOM 1215 C CA . VAL A 1 143 ? -23.291 -5.304 31.450 1.00 96.44 143 VAL A CA 1
ATOM 1216 C C . VAL A 1 143 ? -23.646 -4.095 32.307 1.00 96.44 143 VAL A C 1
ATOM 1218 O O . VAL A 1 143 ? -23.831 -2.989 31.780 1.00 96.44 143 VAL A O 1
ATOM 1221 N N . GLU A 1 144 ? -23.745 -4.297 33.621 1.00 95.56 144 GLU A N 1
ATOM 1222 C CA . GLU A 1 144 ? -24.151 -3.251 34.553 1.00 95.56 144 GLU A CA 1
ATOM 1223 C C . GLU A 1 144 ? -23.028 -2.211 34.731 1.00 95.56 144 GLU A C 1
ATOM 1225 O O . GLU A 1 144 ? -21.848 -2.565 34.798 1.00 95.56 144 GLU A O 1
ATOM 1230 N N . PRO A 1 145 ? -23.349 -0.904 34.794 1.00 94.88 145 PRO A N 1
ATOM 1231 C CA . PRO A 1 145 ? -22.355 0.114 35.121 1.00 94.88 145 PRO A CA 1
ATOM 1232 C C . PRO A 1 145 ? -21.710 -0.157 36.486 1.00 94.88 145 PRO A C 1
ATOM 1234 O O . PRO A 1 145 ? -22.403 -0.445 37.460 1.00 94.88 145 PRO A O 1
ATOM 1237 N N . GLY A 1 146 ? -20.393 -0.002 36.565 1.00 94.88 146 GLY A N 1
ATOM 1238 C CA . GLY A 1 146 ? -19.575 -0.309 37.736 1.00 94.88 146 GLY A CA 1
ATOM 1239 C C . GLY A 1 146 ? -18.956 -1.707 37.713 1.00 94.88 146 GLY A C 1
ATOM 1240 O O . GLY A 1 146 ? -18.019 -1.942 38.472 1.00 94.88 146 GLY A O 1
ATOM 1241 N N . ASP A 1 147 ? -19.404 -2.604 36.828 1.00 96.12 147 ASP A N 1
ATOM 1242 C CA . ASP A 1 147 ? -18.780 -3.918 36.674 1.00 96.12 147 ASP A CA 1
ATOM 1243 C C . ASP A 1 147 ? -17.323 -3.797 36.209 1.00 96.12 147 ASP A C 1
ATOM 1245 O O . ASP A 1 147 ? -16.958 -2.918 35.417 1.00 96.12 147 ASP A O 1
ATOM 1249 N N . LEU A 1 148 ? -16.489 -4.722 36.690 1.00 95.00 148 LEU A N 1
ATOM 1250 C CA . LEU A 1 148 ? -15.085 -4.814 36.315 1.00 95.00 148 LEU A CA 1
ATOM 1251 C C . LEU A 1 148 ? -14.933 -5.468 34.940 1.00 95.00 148 LEU A C 1
ATOM 1253 O O . LEU A 1 148 ? -15.202 -6.658 34.770 1.00 95.00 148 LEU A O 1
ATOM 1257 N N . ILE A 1 149 ? -14.406 -4.710 33.980 1.00 94.38 149 ILE A N 1
ATOM 1258 C CA . ILE A 1 149 ? -14.022 -5.206 32.661 1.00 94.38 149 ILE A CA 1
ATOM 1259 C C . ILE A 1 149 ? -12.506 -5.320 32.584 1.00 94.38 149 ILE A C 1
ATOM 1261 O O . ILE A 1 149 ? -11.754 -4.345 32.656 1.00 94.38 149 ILE A O 1
ATOM 1265 N N . LEU A 1 150 ? -12.070 -6.557 32.403 1.00 93.19 150 LEU A N 1
ATOM 1266 C CA . LEU A 1 150 ? -10.674 -6.910 32.263 1.00 93.19 150 LEU A CA 1
ATOM 1267 C C . LEU A 1 150 ? -10.217 -6.677 30.815 1.00 93.19 150 LEU A C 1
ATOM 1269 O O . LEU A 1 150 ? -10.852 -7.171 29.883 1.00 93.19 150 LEU A O 1
ATOM 1273 N N . SER A 1 151 ? -9.119 -5.952 30.620 1.00 92.00 151 SER A N 1
ATOM 1274 C CA . SER A 1 151 ? -8.513 -5.716 29.304 1.00 92.00 151 SER A CA 1
ATOM 1275 C C . SER A 1 151 ? -7.091 -6.253 29.231 1.00 92.00 151 SER A C 1
ATOM 1277 O O . SER A 1 151 ? -6.392 -6.349 30.234 1.00 92.00 151 SER A O 1
ATOM 1279 N N . GLU A 1 152 ? -6.646 -6.611 28.036 1.00 90.56 152 GLU A N 1
ATOM 1280 C CA . GLU A 1 152 ? -5.277 -7.057 27.800 1.00 90.56 152 GLU A CA 1
ATOM 1281 C C . GLU A 1 152 ? -4.305 -5.867 27.848 1.00 90.56 152 GLU A C 1
ATOM 1283 O O . GLU A 1 152 ? -4.584 -4.801 27.298 1.00 90.56 152 GLU A O 1
ATOM 1288 N N . GLN A 1 153 ? -3.156 -6.025 28.516 1.00 89.06 153 GLN A N 1
ATOM 1289 C CA . GLN A 1 153 ? -2.135 -4.979 28.550 1.00 89.06 153 GLN A CA 1
ATOM 1290 C C . GLN A 1 153 ? -1.606 -4.729 27.128 1.00 89.06 153 GLN A C 1
ATOM 1292 O O . GLN A 1 153 ? -1.108 -5.662 26.493 1.00 89.06 153 GLN A O 1
ATOM 1297 N N . TRP A 1 154 ? -1.640 -3.463 26.692 1.00 87.69 154 TRP A N 1
ATOM 1298 C CA . TRP A 1 154 ? -1.346 -2.966 25.331 1.00 87.69 154 TRP A CA 1
ATOM 1299 C C . TRP A 1 154 ? -2.460 -3.114 24.290 1.00 87.69 154 TRP A C 1
ATOM 1301 O O . TRP A 1 154 ? -2.252 -2.682 23.153 1.00 87.69 154 TRP A O 1
ATOM 1311 N N . ASP A 1 155 ? -3.617 -3.661 24.660 1.00 88.94 155 ASP A N 1
ATOM 1312 C CA . ASP A 1 155 ? -4.801 -3.643 23.802 1.00 88.94 155 ASP A CA 1
ATOM 1313 C C . ASP A 1 155 ? -5.677 -2.415 24.085 1.00 88.94 155 ASP A C 1
ATOM 1315 O O . ASP A 1 155 ? -5.606 -1.781 25.144 1.00 88.94 155 ASP A O 1
ATOM 1319 N N . ASP A 1 156 ? -6.522 -2.070 23.123 1.00 88.81 156 ASP A N 1
ATOM 1320 C CA . ASP A 1 156 ? -7.507 -1.012 23.281 1.00 88.81 156 ASP A CA 1
ATOM 1321 C C . ASP A 1 156 ? -8.710 -1.549 24.061 1.00 88.81 156 ASP A C 1
ATOM 1323 O O . ASP A 1 156 ? -9.539 -2.321 23.577 1.00 88.81 156 ASP A O 1
ATOM 1327 N N . ALA A 1 157 ? -8.804 -1.125 25.315 1.00 90.25 157 ALA A N 1
ATOM 1328 C CA . ALA A 1 157 ? -9.827 -1.605 26.222 1.00 90.25 157 ALA A CA 1
ATOM 1329 C C . ALA A 1 157 ? -11.251 -1.214 25.787 1.00 90.25 157 ALA A C 1
ATOM 1331 O O . ALA A 1 157 ? -11.557 -0.048 25.522 1.00 90.25 157 ALA A O 1
ATOM 1332 N N . LEU A 1 158 ? -12.143 -2.203 25.819 1.00 93.69 158 LEU A N 1
ATOM 1333 C CA . LEU A 1 158 ? -13.578 -2.043 25.600 1.00 93.69 158 LEU A CA 1
ATOM 1334 C C . LEU A 1 158 ? -14.323 -1.812 26.932 1.00 93.69 158 LEU A C 1
ATOM 1336 O O . LEU A 1 158 ? -13.831 -2.227 27.983 1.00 93.69 158 LEU A O 1
ATOM 1340 N N . PRO A 1 159 ? -15.509 -1.178 26.910 1.00 95.50 159 PRO A N 1
ATOM 1341 C CA . PRO A 1 159 ? -16.156 -0.570 25.748 1.00 95.50 159 PRO A CA 1
ATOM 1342 C C . PRO A 1 159 ? -15.510 0.769 25.362 1.00 95.50 159 PRO A C 1
ATOM 1344 O O . PRO A 1 159 ? -14.994 1.503 26.204 1.00 95.50 159 PRO A O 1
ATOM 1347 N N . ALA A 1 160 ? -15.565 1.107 24.077 1.00 94.62 160 ALA A N 1
ATOM 1348 C CA . ALA A 1 160 ? -15.209 2.430 23.584 1.00 94.62 160 ALA A CA 1
ATOM 1349 C C . ALA A 1 160 ? -16.299 3.447 23.956 1.00 94.62 160 ALA A C 1
ATOM 1351 O O . ALA A 1 160 ? -17.484 3.130 23.896 1.00 94.62 160 ALA A O 1
ATOM 1352 N N . SER A 1 161 ? -15.907 4.684 24.275 1.00 94.69 161 SER A N 1
ATOM 1353 C CA . SER A 1 161 ? -16.858 5.778 24.515 1.00 94.69 161 SER A CA 1
ATOM 1354 C C . SER A 1 161 ? -17.568 6.169 23.215 1.00 94.69 161 SER A C 1
ATOM 1356 O O . SER A 1 161 ? -16.922 6.597 22.256 1.00 94.69 161 SER A O 1
ATOM 1358 N N . LEU A 1 162 ? -18.892 6.030 23.179 1.00 94.94 162 LEU A N 1
ATOM 1359 C CA . LEU A 1 162 ? -19.716 6.148 21.972 1.00 94.94 162 LEU A CA 1
ATOM 1360 C C . LEU A 1 162 ? -21.040 6.855 22.291 1.00 94.94 162 LEU A C 1
ATOM 1362 O O . LEU A 1 162 ? -21.449 6.964 23.445 1.00 94.94 162 LEU A O 1
ATOM 1366 N N . ILE A 1 163 ? -21.745 7.323 21.261 1.00 94.31 163 ILE A N 1
ATOM 1367 C CA . ILE A 1 163 ? -23.142 7.749 21.401 1.00 94.31 163 ILE A CA 1
ATOM 1368 C C . ILE A 1 163 ? -24.021 6.553 21.048 1.00 94.31 163 ILE A C 1
ATOM 1370 O O . ILE A 1 163 ? -24.029 6.129 19.896 1.00 94.31 163 ILE A O 1
ATOM 1374 N N . VAL A 1 164 ? -24.769 6.042 22.024 1.00 92.25 164 VAL A N 1
ATOM 1375 C CA . VAL A 1 164 ? -25.709 4.925 21.858 1.00 92.25 164 VAL A CA 1
ATOM 1376 C C . VAL A 1 164 ? -27.112 5.455 22.136 1.00 92.25 164 VAL A C 1
ATOM 1378 O O . VAL A 1 164 ? -27.350 6.059 23.183 1.00 92.25 164 VAL A O 1
ATOM 1381 N N . ASP A 1 165 ? -28.026 5.315 21.174 1.00 89.75 165 ASP A N 1
ATOM 1382 C CA . ASP A 1 165 ? -29.412 5.810 21.259 1.00 89.75 165 ASP A CA 1
ATOM 1383 C C . ASP A 1 165 ? -29.534 7.293 21.672 1.00 89.75 165 ASP A C 1
ATOM 1385 O O . ASP A 1 165 ? -30.398 7.692 22.454 1.00 89.75 165 ASP A O 1
ATOM 1389 N N . GLY A 1 166 ? -28.626 8.136 21.167 1.00 91.50 166 GLY A N 1
ATOM 1390 C CA . GLY A 1 166 ? -28.606 9.576 21.452 1.00 91.50 166 GLY A CA 1
ATOM 1391 C C . GLY A 1 166 ? -28.06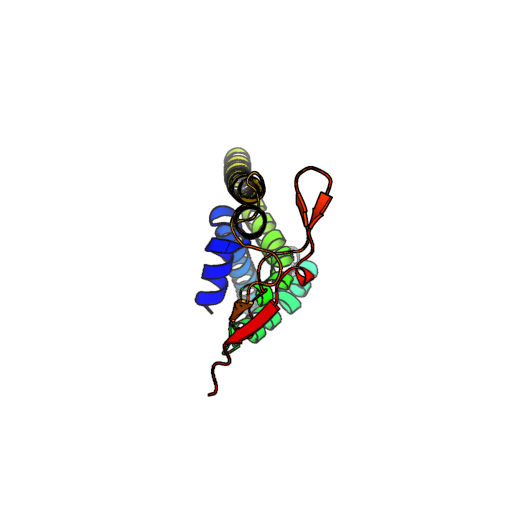8 9.953 22.837 1.00 91.50 166 GLY A C 1
ATOM 1392 O O . GLY A 1 166 ? -28.053 11.136 23.177 1.00 91.50 166 GLY A O 1
ATOM 1393 N N . LYS A 1 167 ? -27.594 8.984 23.629 1.00 92.69 167 LYS A N 1
ATOM 1394 C CA . LYS A 1 167 ? -26.931 9.217 24.916 1.00 92.69 167 LYS A CA 1
ATOM 1395 C C . LYS A 1 167 ? -25.438 8.946 24.791 1.00 92.69 167 LYS A C 1
ATOM 1397 O O . LYS A 1 167 ? -25.027 7.947 24.209 1.00 92.69 167 LYS A O 1
ATOM 1402 N N . ALA A 1 168 ? -24.624 9.833 25.354 1.00 94.62 168 ALA A N 1
ATOM 1403 C CA 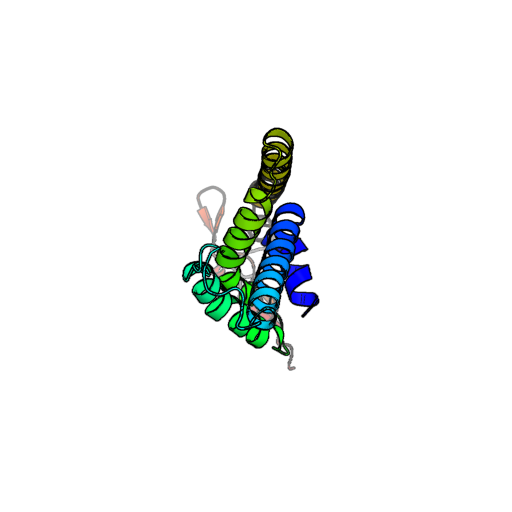. ALA A 1 168 ? -23.196 9.580 25.479 1.00 94.62 168 ALA A CA 1
ATOM 1404 C C . ALA A 1 168 ? -22.987 8.468 26.514 1.00 94.62 168 ALA A C 1
ATOM 1406 O O . ALA A 1 168 ? -23.333 8.651 27.680 1.00 94.62 168 ALA A O 1
ATOM 1407 N N . ARG A 1 169 ? -22.448 7.333 26.069 1.00 95.75 169 ARG A N 1
ATOM 1408 C CA . ARG A 1 169 ? -21.984 6.250 26.926 1.00 95.75 169 ARG A CA 1
ATOM 1409 C C . ARG A 1 169 ? -20.467 6.324 27.014 1.00 95.75 169 ARG A C 1
ATOM 1411 O O . ARG A 1 169 ? -19.782 6.475 26.000 1.00 95.75 169 ARG A O 1
ATOM 1418 N N . LEU A 1 170 ? -19.940 6.296 28.228 1.00 94.75 170 LEU A N 1
ATOM 1419 C CA . LEU A 1 170 ? -18.517 6.502 28.484 1.00 94.75 170 LEU A CA 1
ATOM 1420 C C . LEU A 1 170 ? -17.878 5.197 28.938 1.00 94.75 170 LEU A C 1
ATOM 1422 O O . LEU A 1 170 ? -18.463 4.450 29.713 1.00 94.75 170 LEU A O 1
ATOM 1426 N N . ARG A 1 171 ? -16.639 4.936 28.509 1.00 92.38 171 ARG A N 1
ATOM 1427 C CA . ARG A 1 171 ? -15.844 3.813 29.035 1.00 92.38 171 ARG A CA 1
ATOM 1428 C C . ARG A 1 171 ? -15.733 3.850 30.565 1.00 92.38 171 ARG A C 1
ATOM 1430 O O . ARG A 1 171 ? -15.739 2.810 31.205 1.00 92.38 171 ARG A O 1
ATOM 1437 N N . ALA A 1 172 ? -15.676 5.054 31.136 1.00 93.12 172 ALA A N 1
ATOM 1438 C CA . ALA A 1 172 ? -15.577 5.287 32.576 1.00 93.12 172 ALA A CA 1
ATOM 1439 C C . ALA A 1 172 ? -16.818 4.852 33.382 1.00 93.12 172 ALA A C 1
ATOM 1441 O O . ALA A 1 172 ? -16.800 4.952 34.603 1.00 93.12 172 ALA A O 1
ATOM 1442 N N . GLU A 1 173 ? -17.890 4.391 32.727 1.00 93.44 173 GLU A N 1
ATOM 1443 C CA . GLU A 1 173 ? -19.012 3.727 33.402 1.00 93.44 173 GLU A CA 1
ATOM 1444 C C . GLU A 1 173 ? -18.623 2.372 34.006 1.00 93.44 173 GLU A C 1
ATOM 1446 O O . GLU A 1 173 ? -19.366 1.868 34.838 1.00 93.44 173 GLU A O 1
ATOM 1451 N N . TYR A 1 174 ? -17.488 1.793 33.606 1.00 95.38 174 TYR A N 1
ATOM 1452 C CA . TYR A 1 174 ? -17.018 0.482 34.051 1.00 95.38 174 TYR A CA 1
ATOM 1453 C C . TYR A 1 174 ? -15.684 0.604 34.780 1.00 95.38 174 TYR A C 1
ATOM 1455 O O . TYR A 1 174 ? -14.836 1.430 34.419 1.00 95.38 174 TYR A O 1
ATOM 1463 N N . GLU A 1 175 ? -15.475 -0.250 35.781 1.00 94.31 175 GLU A N 1
ATOM 1464 C CA . GLU A 1 175 ? -14.139 -0.434 36.333 1.00 94.31 175 GLU A CA 1
ATOM 1465 C C . GLU A 1 175 ? -13.275 -1.169 35.305 1.00 94.31 175 GLU A C 1
ATOM 1467 O O . GLU A 1 175 ? -13.746 -2.047 34.582 1.00 94.31 175 GLU A O 1
ATOM 1472 N N . ASN A 1 176 ? -11.996 -0.814 35.213 1.00 91.31 176 ASN A N 1
ATOM 1473 C CA . ASN A 1 176 ? -11.074 -1.463 34.292 1.00 91.31 176 ASN A CA 1
ATOM 1474 C C . ASN A 1 176 ? -9.833 -1.951 35.033 1.00 91.31 176 ASN A C 1
ATOM 1476 O O . ASN A 1 176 ? -9.224 -1.201 35.797 1.00 91.31 176 ASN A O 1
ATOM 1480 N N . ALA A 1 177 ? -9.453 -3.196 34.763 1.00 92.81 177 ALA A N 1
ATOM 1481 C CA . ALA A 1 177 ? -8.179 -3.753 35.186 1.00 92.81 177 ALA A CA 1
ATOM 1482 C C . ALA A 1 177 ? -7.460 -4.365 33.985 1.00 92.81 177 ALA A C 1
ATOM 1484 O O . ALA A 1 177 ? -8.080 -5.019 33.146 1.00 92.81 177 ALA A O 1
ATOM 1485 N N . GLU A 1 178 ? -6.145 -4.175 33.921 1.00 92.38 178 GLU A N 1
ATOM 1486 C CA . GLU A 1 178 ? -5.319 -4.755 32.866 1.00 92.38 178 GLU A CA 1
ATOM 1487 C C . GLU A 1 178 ? -4.728 -6.101 33.295 1.00 92.38 178 GLU A C 1
ATOM 1489 O O . GLU A 1 178 ? -4.144 -6.234 34.372 1.00 92.38 178 GLU A O 1
ATOM 1494 N N . LEU A 1 179 ? -4.834 -7.096 32.417 1.00 89.31 179 LEU A N 1
ATOM 1495 C CA . LEU A 1 179 ? -4.073 -8.334 32.496 1.00 89.31 179 LEU A CA 1
ATOM 1496 C C . LEU A 1 179 ? -2.630 -8.065 32.092 1.00 89.31 179 LEU A C 1
ATOM 1498 O O . LEU A 1 179 ? -2.323 -7.924 30.907 1.00 89.31 179 LEU A O 1
ATOM 1502 N N . THR A 1 180 ? -1.738 -8.025 33.077 1.00 88.25 180 THR A N 1
ATOM 1503 C CA . THR A 1 180 ? -0.308 -7.879 32.824 1.00 88.25 180 THR A CA 1
ATOM 1504 C C . THR A 1 180 ? 0.321 -9.222 32.481 1.00 88.25 180 THR A C 1
ATOM 1506 O O . THR A 1 180 ? 0.148 -10.205 33.195 1.00 88.25 180 THR A O 1
ATOM 1509 N N . TRP A 1 181 ? 1.126 -9.257 31.425 1.00 74.75 181 TRP A N 1
ATOM 1510 C CA . TRP A 1 181 ? 1.786 -10.479 30.944 1.00 74.75 181 TRP A CA 1
ATOM 1511 C C . TRP A 1 181 ? 2.976 -10.944 31.797 1.00 74.75 181 TRP A C 1
ATOM 1513 O O . TRP A 1 181 ? 3.577 -11.973 31.496 1.00 74.75 181 TRP A O 1
ATOM 1523 N N . LEU A 1 182 ? 3.375 -10.155 32.801 1.00 66.88 182 LEU A N 1
ATOM 1524 C CA . LEU A 1 182 ? 4.633 -10.304 33.549 1.00 66.88 182 LEU A CA 1
ATOM 1525 C C . LEU A 1 182 ? 4.449 -10.620 35.042 1.00 66.88 182 LEU A C 1
ATOM 1527 O O . LEU A 1 182 ? 5.367 -10.389 35.830 1.00 66.88 182 LEU A O 1
ATOM 1531 N N . THR A 1 183 ? 3.291 -11.147 35.430 1.00 57.62 183 THR A N 1
ATOM 1532 C CA . THR A 1 183 ? 3.031 -11.653 36.790 1.00 57.62 183 THR A CA 1
ATOM 1533 C C . THR A 1 183 ? 2.903 -13.161 36.815 1.00 57.62 183 THR A C 1
ATOM 1535 O O . THR A 1 183 ? 2.300 -13.699 35.861 1.00 57.62 183 THR A O 1
#

Foldseek 3Di:
DVVLLVCCCVPNQHPLLSCLLVVLVVVLVVVVVVVVVPPPVPPPPDDDPDPPVVSVVLCVPLVVQCVVLVPDPDHDNVSCVVNVVSSNVSSLVVLVPPPDPVVSVVSVCVSVVVSVVVVVVVVVVVVDDDVLQVVQLVCVVPPQFAEEDEEEVPDDDDNPFDQDPNDTDHPNSYHYDYDDPPD

Secondary structure (DSSP, 8-state):
-HHHHHHIIIIIS-HHHHHHHHHHHHHHHHHHHHHHH---GGGTTSS-----HHHHHHHHHHHHHHHHHHT-SS--GGGGGGGHHHHHHHHHHHHHT--SHHHHHHHHHHHHHHHHHHHHHHHHGGGS--HHHHHHHHHHHHS-TT-EEEEETTS-PSSPPEEETTEEE-GGGSEEEEE-TT-

Sequence (183 aa):
YLYPIEMQLKWGMGWLLGLAAFIGFGWAVWDFIRRLEIRDWRFWRRTNRQLPVATLLLLSWAVPFFLVTGSFFVKFMRYLQPLTPFLMIFAAALLWRIRQRWLRWLMVSIVLGGTAVYAFAFVNIYSVPHPWVTASEWIYANVEPGDLILSEQWDDALPASLIVDGKARLRAEYENAELTWLT

Radius of gyration: 25.76 Å; chains: 1; bounding box: 63×24×71 Å

pLDDT: mean 89.66, std 13.08, range [43.25, 98.25]